Protein AF-A0A4Q9L548-F1 (afdb_monomer_lite)

Secondary structure (DSSP, 8-state):
---PPPPPP-TT----PPPTTSS-GGGS----------STHHHHHHHHHHHHHHTTSS-PPPPPP-PPP------------SSPP---PPPP-PPPPPHHHHHHHHHHT--GGGHHHHHHHT--HHHHHHHTTTSPP----SS--TT---------PPPS--TTHHHHHHHHHHHHHHHHHHHHHHHHHHHHHHHHHHHHHHHHHHHHHHHHHHH--SHHHHHHHHHHHTT---------HHHH-S-THHHHH-HHHHHHHHHHHHHHHHHHHHHHHHHHHHHHHHHHHHHHHHHHHHHH-

Foldseek 3Di:
DDDDDDDDDDPPDDDDDDDPVPDDPVPPPPDDDPDDDPDPVVVVVVVVVVVCVVVVPDDDDDDDDDDDDDPPDDPPDDDDDPDDDDDDDDDDPDDDQDPVNVVVCVVVVHPPVCLVVCVVVVPDVVSCVVCVVVDDDQDDDPDDDPPHPDDDPDDDDDDPDCPCVVVVVVVVVVVVVVVVVVVVVVVVVVVVVVVVVVVVVVVVVVVVLVVCLVPVPDPVSNVVSVCVVVVNDDPDPPDPLVNVDPDPVCCVPPPVSVVVVCCVVVVVVVCCVPVVVVVVVVVVVVVVVVVVVVVVVVVVD

Structure (mmCIF, N/CA/C/O backbone):
data_AF-A0A4Q9L548-F1
#
_entry.id   AF-A0A4Q9L548-F1
#
loop_
_atom_site.group_PDB
_atom_site.id
_atom_site.type_symbol
_atom_site.label_atom_id
_atom_site.label_alt_id
_atom_site.label_comp_id
_atom_site.label_asym_id
_atom_site.label_entity_id
_atom_site.label_seq_id
_atom_site.pdbx_PDB_ins_code
_atom_site.Cartn_x
_atom_site.Cartn_y
_atom_site.Cartn_z
_atom_site.occupancy
_atom_site.B_iso_or_equiv
_atom_site.auth_seq_id
_atom_site.auth_comp_id
_atom_site.auth_asym_id
_atom_site.auth_atom_id
_atom_site.pdbx_PDB_model_num
ATOM 1 N N . MET A 1 1 ? -3.250 -11.622 -80.307 1.00 45.41 1 MET A N 1
ATOM 2 C CA . MET A 1 1 ? -3.141 -12.127 -78.918 1.00 45.41 1 MET A CA 1
ATOM 3 C C . MET A 1 1 ? -4.066 -13.328 -78.745 1.00 45.41 1 MET A C 1
ATOM 5 O O . MET A 1 1 ? -5.261 -13.192 -78.972 1.00 45.41 1 MET A O 1
ATOM 9 N N . LYS A 1 2 ? -3.524 -14.519 -78.446 1.00 47.12 2 LYS A N 1
ATOM 10 C CA . LYS A 1 2 ? -4.311 -15.756 -78.269 1.00 47.12 2 LYS A CA 1
ATOM 11 C C . LYS A 1 2 ? -5.079 -15.706 -76.940 1.00 47.12 2 LYS A C 1
ATOM 13 O O . LYS A 1 2 ? -4.485 -15.459 -75.898 1.00 47.12 2 LYS A O 1
ATOM 18 N N . ARG A 1 3 ? -6.391 -15.955 -76.995 1.00 50.16 3 ARG A N 1
ATOM 19 C CA . ARG A 1 3 ? -7.301 -16.051 -75.840 1.00 50.16 3 ARG A CA 1
ATOM 20 C C . ARG A 1 3 ? -6.880 -17.233 -74.952 1.00 50.16 3 ARG A C 1
ATOM 22 O O . ARG A 1 3 ? -6.952 -18.379 -75.394 1.00 50.16 3 ARG A O 1
ATOM 29 N N . ILE A 1 4 ? -6.445 -16.962 -73.723 1.00 57.56 4 ILE A N 1
ATOM 30 C CA . ILE A 1 4 ? -6.173 -17.991 -72.710 1.00 57.56 4 ILE A CA 1
ATOM 31 C C . ILE A 1 4 ? -7.529 -18.539 -72.243 1.00 57.56 4 ILE A C 1
ATOM 33 O O . ILE A 1 4 ? -8.390 -17.777 -71.809 1.00 57.56 4 ILE A O 1
ATOM 37 N N . ARG A 1 5 ? -7.757 -19.849 -72.401 1.00 61.81 5 ARG A N 1
ATOM 38 C CA . ARG A 1 5 ? -8.951 -20.526 -71.868 1.00 61.81 5 ARG A CA 1
ATOM 39 C C . ARG A 1 5 ? -8.780 -20.735 -70.364 1.00 61.81 5 ARG A C 1
ATOM 41 O O . ARG A 1 5 ? -7.739 -21.223 -69.932 1.00 61.81 5 ARG A O 1
ATOM 48 N N . ASN A 1 6 ? -9.820 -20.432 -69.594 1.00 55.97 6 ASN A N 1
ATOM 49 C CA . ASN A 1 6 ? -9.873 -20.722 -68.163 1.00 55.97 6 ASN A CA 1
ATOM 50 C C . ASN A 1 6 ? -9.814 -22.243 -67.949 1.00 55.97 6 ASN A C 1
ATOM 52 O O . ASN A 1 6 ? -10.716 -22.961 -68.388 1.00 55.97 6 ASN A O 1
ATOM 56 N N . LYS A 1 7 ? -8.759 -22.736 -67.290 1.00 63.09 7 LYS A N 1
ATOM 57 C CA . LYS A 1 7 ? -8.726 -24.108 -66.770 1.00 63.09 7 LYS A CA 1
ATOM 58 C C . LYS A 1 7 ? -9.700 -24.182 -65.590 1.00 63.09 7 LYS A C 1
ATOM 60 O O . LYS A 1 7 ? -9.599 -23.381 -64.666 1.00 63.09 7 LYS A O 1
ATOM 65 N N . LYS A 1 8 ? -10.674 -25.093 -65.653 1.00 62.22 8 LYS A N 1
ATOM 66 C CA . LYS A 1 8 ? -11.573 -25.386 -64.528 1.00 62.22 8 LYS A CA 1
ATOM 67 C C . LYS A 1 8 ? -10.789 -26.177 -63.474 1.00 62.22 8 LYS A C 1
ATOM 69 O O . LYS A 1 8 ? -9.983 -27.021 -63.850 1.00 62.22 8 LYS A O 1
ATOM 74 N N . PHE A 1 9 ? -11.012 -25.884 -62.194 1.00 58.34 9 PHE A N 1
ATOM 75 C CA . PHE A 1 9 ? -10.439 -26.648 -61.082 1.00 58.34 9 PHE A CA 1
ATOM 76 C C . PHE A 1 9 ? -10.884 -28.116 -61.172 1.00 58.34 9 PHE A C 1
ATOM 78 O O . PHE A 1 9 ? -12.081 -28.389 -61.262 1.00 58.34 9 PHE A O 1
ATOM 85 N N . GLU A 1 10 ? -9.928 -29.043 -61.166 1.00 64.88 10 GLU A N 1
ATOM 86 C CA . GLU A 1 10 ? -10.190 -30.481 -61.068 1.00 64.88 10 GLU A CA 1
ATOM 87 C C . GLU A 1 10 ? -10.440 -30.834 -59.596 1.00 64.88 10 GLU A C 1
ATOM 89 O O . GLU A 1 10 ? -9.554 -30.709 -58.757 1.00 64.88 10 GLU A O 1
ATOM 94 N N . THR A 1 11 ? -11.662 -31.254 -59.267 1.00 61.06 11 THR A N 1
ATOM 95 C CA . THR A 1 11 ? -12.082 -31.640 -57.906 1.00 61.06 11 THR A CA 1
ATOM 96 C C . THR A 1 11 ? -11.732 -33.087 -57.542 1.00 61.06 11 THR A C 1
ATOM 98 O O . THR A 1 11 ? -12.141 -33.570 -56.491 1.00 61.06 11 THR A O 1
ATOM 101 N N . SER A 1 12 ? -10.997 -33.798 -58.401 1.00 62.78 12 SER A N 1
ATOM 102 C CA . SER A 1 12 ? -10.658 -35.218 -58.233 1.00 62.78 12 SER A CA 1
ATOM 103 C C . SER A 1 12 ? -9.260 -35.475 -57.669 1.00 62.78 12 SER A C 1
ATOM 105 O O . SER A 1 12 ? -8.900 -36.632 -57.471 1.00 62.78 12 SER A O 1
ATOM 107 N N . ALA A 1 13 ? -8.450 -34.439 -57.433 1.00 62.59 13 ALA A N 1
ATOM 108 C CA . ALA A 1 13 ? -7.142 -34.612 -56.812 1.00 62.59 13 ALA A CA 1
ATOM 109 C C . ALA A 1 13 ? -7.313 -34.794 -55.296 1.00 62.59 13 ALA A C 1
ATOM 111 O O . ALA A 1 13 ? -7.625 -33.844 -54.579 1.00 62.59 13 ALA A O 1
ATOM 112 N N . ALA A 1 14 ? -7.140 -36.025 -54.812 1.00 58.22 14 ALA A N 1
ATOM 113 C CA . ALA A 1 14 ? -7.076 -36.308 -53.385 1.00 58.22 14 ALA A CA 1
ATOM 114 C C . ALA A 1 14 ? -5.759 -35.752 -52.822 1.00 58.22 14 ALA A C 1
ATOM 116 O O . ALA A 1 14 ? -4.677 -36.132 -53.269 1.00 58.22 14 ALA A O 1
ATOM 117 N N . TYR A 1 15 ? -5.855 -34.838 -51.858 1.00 63.28 15 TYR A N 1
ATOM 118 C CA . TYR A 1 15 ? -4.707 -34.356 -51.098 1.00 63.28 15 TYR A CA 1
ATOM 119 C C . TYR A 1 15 ? -4.534 -35.244 -49.868 1.00 63.28 15 TYR A C 1
ATOM 121 O O . TYR A 1 15 ? -5.467 -35.388 -49.079 1.00 63.28 15 TYR A O 1
ATOM 129 N N . TYR A 1 16 ? -3.353 -35.835 -49.713 1.00 67.62 16 TYR A N 1
ATOM 130 C CA . TYR A 1 16 ? -3.010 -36.599 -48.518 1.00 67.62 16 TYR A CA 1
ATOM 131 C C . TYR A 1 16 ? -2.677 -35.620 -47.390 1.00 67.62 16 TYR A C 1
ATOM 133 O O . TYR A 1 16 ? -1.742 -34.828 -47.504 1.00 67.62 16 TYR A O 1
ATOM 141 N N . VAL A 1 17 ? -3.492 -35.637 -46.338 1.00 66.69 17 VAL A N 1
ATOM 142 C CA . VAL A 1 17 ? -3.216 -34.952 -45.074 1.00 66.69 17 VAL A CA 1
ATOM 143 C C . VAL A 1 17 ? -2.496 -35.969 -44.199 1.00 66.69 17 VAL A C 1
ATOM 145 O O . VAL A 1 17 ? -3.071 -37.013 -43.906 1.00 66.69 17 VAL A O 1
ATOM 148 N N . TYR A 1 18 ? -1.242 -35.691 -43.853 1.00 71.62 18 TYR A N 1
ATOM 149 C CA . TYR A 1 18 ? -0.449 -36.538 -42.962 1.00 71.62 18 TYR A CA 1
ATOM 150 C C . TYR A 1 18 ? -0.599 -36.052 -41.521 1.00 71.62 18 TYR A C 1
ATOM 152 O O . TYR A 1 18 ? -0.609 -34.842 -41.281 1.00 71.62 18 TYR A O 1
ATOM 160 N N . ASP A 1 19 ? -0.693 -36.990 -40.582 1.00 66.81 19 ASP A N 1
ATOM 161 C CA . ASP A 1 19 ? -0.624 -36.698 -39.149 1.00 66.81 19 ASP A CA 1
ATOM 162 C C . ASP A 1 19 ? 0.832 -36.445 -38.727 1.00 66.81 19 ASP A C 1
ATOM 164 O O . ASP A 1 19 ? 1.770 -37.012 -39.289 1.00 66.81 19 ASP A O 1
ATOM 168 N N . GLU A 1 20 ? 1.037 -35.633 -37.688 1.00 62.94 20 GLU A N 1
ATOM 169 C CA . GLU A 1 20 ? 2.367 -35.210 -37.202 1.00 62.94 20 GLU A CA 1
ATOM 170 C C . GLU A 1 20 ? 3.323 -36.375 -36.878 1.00 62.94 20 GLU A C 1
ATOM 172 O O . GLU A 1 20 ? 4.539 -36.206 -36.889 1.00 62.94 20 GLU A O 1
ATOM 177 N N . LYS A 1 21 ? 2.789 -37.576 -36.621 1.00 71.81 21 LYS A N 1
ATOM 178 C CA . LYS A 1 21 ? 3.564 -38.790 -36.311 1.00 71.81 21 LYS A CA 1
ATOM 179 C C . LYS A 1 21 ? 4.108 -39.513 -37.548 1.00 71.81 21 LYS A C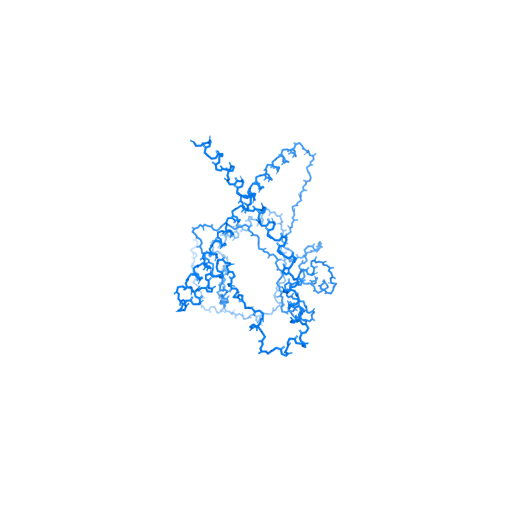 1
ATOM 181 O O . LYS A 1 21 ? 4.940 -40.402 -37.398 1.00 71.81 21 LYS A O 1
ATOM 186 N N . GLU A 1 22 ? 3.624 -39.170 -38.740 1.00 64.12 22 GLU A N 1
ATOM 187 C CA . GLU A 1 22 ? 3.994 -39.809 -40.012 1.00 64.12 22 GLU A CA 1
ATOM 188 C C . GLU A 1 22 ? 5.088 -39.039 -40.769 1.00 64.12 22 GLU A C 1
ATOM 190 O O . GLU A 1 22 ? 5.570 -39.492 -41.808 1.00 64.12 22 GLU A O 1
ATOM 195 N N . ILE A 1 23 ? 5.501 -37.878 -40.252 1.00 63.19 23 ILE A N 1
ATOM 196 C CA . ILE A 1 23 ? 6.532 -37.030 -40.852 1.00 63.19 23 ILE A CA 1
ATOM 197 C C . ILE A 1 23 ? 7.909 -37.518 -40.385 1.00 63.19 23 ILE A C 1
ATOM 199 O O . ILE A 1 23 ? 8.260 -37.406 -39.211 1.00 63.19 23 ILE A O 1
ATOM 203 N N . ASP A 1 24 ? 8.707 -38.053 -41.309 1.00 61.06 24 ASP A N 1
ATOM 204 C CA . ASP A 1 24 ? 10.089 -38.456 -41.036 1.00 61.06 24 ASP A CA 1
ATOM 205 C C . ASP A 1 24 ? 10.971 -37.211 -40.835 1.00 61.06 24 ASP A C 1
ATOM 207 O O . ASP A 1 24 ? 11.233 -36.441 -41.764 1.00 61.06 24 ASP A O 1
ATOM 211 N N . ILE A 1 25 ? 11.422 -37.016 -39.595 1.00 61.75 25 ILE A N 1
ATOM 212 C CA . ILE A 1 25 ? 12.197 -35.853 -39.131 1.00 61.75 25 ILE A CA 1
ATOM 213 C C . ILE A 1 25 ? 13.502 -35.698 -39.933 1.00 61.75 25 ILE A C 1
ATOM 215 O O . ILE A 1 25 ? 13.995 -34.586 -40.103 1.00 61.75 25 ILE A O 1
ATOM 219 N N . ASN A 1 26 ? 14.023 -36.786 -40.507 1.00 61.34 26 ASN A N 1
ATOM 220 C CA . ASN A 1 26 ? 15.260 -36.779 -41.290 1.00 61.34 26 ASN A CA 1
ATOM 221 C C . ASN A 1 26 ? 15.143 -36.064 -42.651 1.00 61.34 26 ASN A C 1
ATOM 223 O O . ASN A 1 26 ? 16.162 -35.797 -43.285 1.00 61.34 26 ASN A O 1
ATOM 227 N N . TYR A 1 27 ? 13.924 -35.755 -43.111 1.00 54.97 27 TYR A N 1
ATOM 228 C CA . TYR A 1 27 ? 13.673 -34.990 -44.341 1.00 54.97 27 TYR A CA 1
ATOM 229 C C . TYR A 1 27 ? 13.383 -33.504 -44.096 1.00 54.97 27 TYR A C 1
ATOM 231 O O . TYR A 1 27 ? 13.163 -32.753 -45.052 1.00 54.97 27 TYR A O 1
ATOM 239 N N . ILE A 1 28 ? 13.402 -33.056 -42.840 1.00 58.03 28 ILE A N 1
ATOM 240 C CA . ILE A 1 28 ? 13.293 -31.638 -42.505 1.00 58.03 28 ILE A CA 1
ATOM 241 C C . ILE A 1 28 ? 14.635 -30.997 -42.865 1.00 58.03 28 ILE A C 1
ATOM 243 O O . ILE A 1 28 ? 15.641 -31.228 -42.205 1.00 58.03 28 ILE A O 1
ATOM 247 N N . GLN A 1 29 ? 14.669 -30.238 -43.961 1.00 55.09 29 GLN A N 1
ATOM 248 C CA . GLN A 1 29 ? 15.855 -29.476 -44.348 1.00 55.09 29 GLN A CA 1
ATOM 249 C C . GLN A 1 29 ? 16.279 -28.555 -43.200 1.00 55.09 29 GLN A C 1
ATOM 251 O O . GLN A 1 29 ? 15.474 -27.750 -42.727 1.00 55.09 29 GLN A O 1
ATOM 256 N N . ASP A 1 30 ? 17.545 -28.658 -42.791 1.00 49.16 30 ASP A N 1
ATOM 257 C CA . ASP A 1 30 ? 18.153 -27.761 -41.814 1.00 49.16 30 ASP A CA 1
ATOM 258 C C . ASP A 1 30 ? 17.970 -26.307 -42.264 1.00 49.16 30 ASP A C 1
ATOM 260 O O . ASP A 1 30 ? 18.426 -25.884 -43.331 1.00 49.16 30 ASP A O 1
ATOM 264 N N . TYR A 1 31 ? 17.270 -25.536 -41.438 1.00 51.09 31 TYR A N 1
ATOM 265 C CA . TYR A 1 31 ? 17.058 -24.115 -41.650 1.00 51.09 31 TYR A CA 1
ATOM 266 C C . TYR A 1 31 ? 18.398 -23.375 -41.556 1.00 51.09 31 TYR A C 1
ATOM 268 O O . TYR A 1 31 ? 18.991 -23.263 -40.483 1.00 51.09 31 TYR A O 1
ATOM 276 N N . ILE A 1 32 ? 18.869 -22.842 -42.685 1.00 49.72 32 ILE A N 1
ATOM 277 C CA . ILE A 1 32 ? 19.997 -21.909 -42.726 1.00 49.72 32 ILE A CA 1
ATOM 278 C C . ILE A 1 32 ? 19.416 -20.500 -42.545 1.00 49.72 32 ILE A C 1
ATOM 280 O O . ILE A 1 32 ? 18.719 -20.023 -43.445 1.00 49.72 32 ILE A O 1
ATOM 284 N N . PRO A 1 33 ? 19.665 -19.809 -41.417 1.00 43.50 33 PRO A N 1
ATOM 285 C CA . PRO A 1 33 ? 19.166 -18.454 -41.236 1.00 43.50 33 PRO A CA 1
ATOM 286 C C . PRO A 1 33 ? 19.839 -17.510 -42.247 1.00 43.50 33 PRO A C 1
ATOM 288 O O . PRO A 1 33 ? 21.070 -17.522 -42.360 1.00 43.50 33 PRO A O 1
ATOM 291 N N . PRO A 1 34 ? 19.081 -16.667 -42.973 1.00 47.62 34 PRO A N 1
ATOM 292 C CA . PRO A 1 34 ? 19.680 -15.638 -43.810 1.00 47.62 34 PRO A CA 1
ATOM 293 C C . PRO A 1 34 ? 20.421 -14.614 -42.939 1.00 47.62 34 PRO A C 1
ATOM 295 O O . PRO A 1 34 ? 20.006 -14.294 -41.823 1.00 47.62 34 PRO A O 1
ATOM 298 N N . SER A 1 35 ? 21.535 -14.096 -43.458 1.00 51.53 35 SER A N 1
ATOM 299 C CA . SER A 1 35 ? 22.324 -13.043 -42.820 1.00 51.53 35 SER A CA 1
ATOM 300 C C . SER A 1 35 ? 21.461 -11.799 -42.604 1.00 51.53 35 SER A C 1
ATOM 302 O O . SER A 1 35 ? 21.058 -11.149 -43.566 1.00 51.53 35 SER A O 1
ATOM 304 N N . ILE A 1 36 ? 21.182 -11.474 -41.344 1.00 49.75 36 ILE A N 1
ATOM 305 C CA . ILE A 1 36 ? 20.368 -10.322 -40.953 1.00 49.75 36 ILE A CA 1
ATOM 306 C C . ILE A 1 36 ? 21.168 -9.044 -41.246 1.00 49.75 36 ILE A C 1
ATOM 308 O O . ILE A 1 36 ? 22.108 -8.715 -40.521 1.00 49.75 36 ILE A O 1
ATOM 312 N N . SER A 1 37 ? 20.808 -8.324 -42.310 1.00 44.91 37 SER A N 1
ATOM 313 C CA . SER A 1 37 ? 21.284 -6.966 -42.568 1.00 44.91 37 SER A CA 1
ATOM 314 C C . SER A 1 37 ? 20.576 -5.999 -41.614 1.00 44.91 37 SER A C 1
ATOM 316 O O . SER A 1 37 ? 19.373 -5.763 -41.678 1.00 44.91 37 SER A O 1
ATOM 318 N N . THR A 1 38 ? 21.320 -5.440 -40.663 1.00 49.75 38 THR A N 1
ATOM 319 C CA . THR A 1 38 ? 20.820 -4.382 -39.778 1.00 49.75 38 THR A CA 1
ATOM 320 C C . THR A 1 38 ? 20.832 -3.047 -40.525 1.00 49.75 38 THR A C 1
ATOM 322 O O . THR A 1 38 ? 21.854 -2.362 -40.550 1.00 49.75 38 THR A O 1
ATOM 325 N N . GLY A 1 39 ? 19.711 -2.684 -41.148 1.00 51.28 39 GLY A N 1
ATOM 326 C CA . GLY A 1 39 ? 19.514 -1.406 -41.840 1.00 51.28 39 GLY A CA 1
ATOM 327 C C . GLY A 1 39 ? 18.051 -1.187 -42.237 1.00 51.28 39 GLY A C 1
ATOM 328 O O . GLY A 1 39 ? 17.277 -2.140 -42.263 1.00 51.28 39 GLY A O 1
ATOM 329 N N . MET A 1 40 ? 17.681 0.067 -42.533 1.00 51.38 40 MET A N 1
ATOM 330 C CA . MET A 1 40 ? 16.320 0.514 -42.907 1.00 51.38 40 MET A CA 1
ATOM 331 C C . MET A 1 40 ? 15.643 -0.326 -44.009 1.00 51.38 40 MET A C 1
ATOM 333 O O . MET A 1 40 ? 14.420 -0.374 -44.075 1.00 51.38 40 MET A O 1
ATOM 337 N N . GLU A 1 41 ? 16.419 -1.039 -44.824 1.00 56.84 41 GLU A N 1
ATOM 338 C CA . GLU A 1 41 ? 15.930 -1.957 -45.861 1.00 56.84 41 GLU A CA 1
ATOM 339 C C . GLU A 1 41 ? 15.031 -3.076 -45.288 1.00 56.84 41 GLU A C 1
ATOM 341 O O . GLU A 1 41 ? 14.048 -3.461 -45.916 1.00 56.84 41 GLU A O 1
ATOM 346 N N . ALA A 1 42 ? 15.272 -3.530 -44.049 1.00 58.00 42 ALA A N 1
ATOM 347 C CA . ALA A 1 42 ? 14.452 -4.558 -43.396 1.00 58.00 42 ALA A CA 1
ATOM 348 C C . ALA A 1 42 ? 13.056 -4.060 -42.966 1.00 58.00 42 ALA A C 1
ATOM 350 O O . ALA A 1 42 ? 12.147 -4.865 -42.751 1.00 58.00 42 ALA A O 1
ATOM 351 N N . GLU A 1 43 ? 12.868 -2.747 -42.800 1.00 56.69 43 GLU A N 1
ATOM 352 C CA . GLU A 1 43 ? 11.543 -2.157 -42.563 1.00 56.69 43 GLU A CA 1
ATOM 353 C C . GLU A 1 43 ? 10.777 -1.997 -43.882 1.00 56.69 43 GLU A C 1
ATOM 355 O O . GLU A 1 43 ? 9.582 -2.296 -43.931 1.00 56.69 43 GLU A O 1
ATOM 360 N N . GLU A 1 44 ? 11.473 -1.650 -44.969 1.00 58.97 44 GLU A N 1
ATOM 361 C CA . GLU A 1 44 ? 10.889 -1.566 -46.314 1.00 58.97 44 GLU A CA 1
ATOM 362 C C . GLU A 1 44 ? 10.436 -2.943 -46.839 1.00 58.97 44 GLU A C 1
ATOM 364 O O . GLU A 1 44 ? 9.340 -3.064 -47.392 1.00 58.97 44 GLU A O 1
ATOM 369 N N . GLU A 1 45 ? 11.199 -4.013 -46.589 1.00 61.53 45 GLU A N 1
ATOM 370 C CA . GLU A 1 45 ? 10.799 -5.387 -46.939 1.00 61.53 45 GLU A CA 1
ATOM 371 C C . GLU A 1 45 ? 9.577 -5.873 -46.140 1.00 61.53 45 GLU A C 1
ATOM 373 O O . GLU A 1 45 ? 8.682 -6.520 -46.695 1.00 61.53 45 GLU A O 1
ATOM 378 N N . LYS A 1 46 ? 9.472 -5.511 -44.852 1.00 60.56 46 LYS A N 1
ATOM 379 C CA . LYS A 1 46 ? 8.294 -5.830 -44.024 1.00 60.56 46 LYS A CA 1
ATOM 380 C C . LYS A 1 46 ? 7.038 -5.116 -44.514 1.00 60.56 46 LYS A C 1
ATOM 382 O O . LYS A 1 46 ? 5.957 -5.708 -44.488 1.00 60.56 46 LYS A O 1
ATOM 387 N N . GLU A 1 47 ? 7.156 -3.875 -44.987 1.00 61.72 47 GLU A N 1
ATOM 388 C CA . GLU A 1 47 ? 6.028 -3.154 -45.583 1.00 61.72 47 GLU A CA 1
ATOM 389 C C . GLU A 1 47 ? 5.566 -3.773 -46.909 1.00 61.72 47 GLU A C 1
ATOM 391 O O . GLU A 1 47 ? 4.363 -3.809 -47.183 1.00 61.72 47 GLU A O 1
ATOM 396 N N . ILE A 1 48 ? 6.493 -4.283 -47.725 1.00 61.88 48 ILE A N 1
ATOM 397 C CA . ILE A 1 48 ? 6.170 -5.006 -48.964 1.00 61.88 48 ILE A CA 1
ATOM 398 C C . ILE A 1 48 ? 5.447 -6.315 -48.631 1.00 61.88 48 ILE A C 1
ATOM 400 O O . ILE A 1 48 ? 4.387 -6.586 -49.194 1.00 61.88 48 ILE A O 1
ATOM 404 N N . HIS A 1 49 ? 5.943 -7.066 -47.648 1.00 58.91 49 HIS A N 1
ATOM 405 C CA . HIS A 1 49 ? 5.320 -8.305 -47.187 1.00 58.91 49 HIS A CA 1
ATOM 406 C C . HIS A 1 49 ? 3.907 -8.075 -46.621 1.00 58.91 49 HIS A C 1
ATOM 408 O O . HIS A 1 49 ? 2.963 -8.784 -46.968 1.00 58.91 49 HIS A O 1
ATOM 414 N N . LEU A 1 50 ? 3.712 -7.023 -45.815 1.00 59.69 50 LEU A N 1
ATOM 415 C CA . LEU A 1 50 ? 2.388 -6.629 -45.313 1.00 59.69 50 LEU A CA 1
ATOM 416 C C . LEU A 1 50 ? 1.434 -6.232 -46.448 1.00 59.69 50 LEU A C 1
ATOM 418 O O . LEU A 1 50 ? 0.265 -6.621 -46.429 1.00 59.69 50 LEU A O 1
ATOM 422 N N . LYS A 1 51 ? 1.916 -5.502 -47.462 1.00 64.38 51 LYS A N 1
ATOM 423 C CA . LYS A 1 51 ? 1.122 -5.169 -48.657 1.00 64.38 51 LYS A CA 1
ATOM 424 C C . LYS A 1 51 ? 0.744 -6.417 -49.455 1.00 64.38 51 LYS A C 1
ATOM 426 O O . LYS A 1 51 ? -0.381 -6.494 -49.946 1.00 64.38 51 LYS A O 1
ATOM 431 N N . GLU A 1 52 ? 1.629 -7.405 -49.559 1.00 64.94 52 GLU A N 1
ATOM 432 C CA . GLU A 1 52 ? 1.352 -8.669 -50.246 1.00 64.94 52 GLU A CA 1
ATOM 433 C C . GLU A 1 52 ? 0.323 -9.536 -49.501 1.00 64.94 52 GLU A C 1
ATOM 435 O O . GLU A 1 52 ? -0.593 -10.063 -50.147 1.00 64.94 52 GLU A O 1
ATOM 440 N N . ILE A 1 53 ? 0.391 -9.586 -48.165 1.00 63.47 53 ILE A N 1
ATOM 441 C CA . ILE A 1 53 ? -0.603 -10.243 -47.298 1.00 63.47 53 ILE A CA 1
ATOM 442 C C . ILE A 1 53 ? -1.973 -9.561 -47.426 1.00 63.47 53 ILE A C 1
ATOM 444 O O . ILE A 1 53 ? -2.979 -10.233 -47.654 1.00 63.47 53 ILE A O 1
ATOM 448 N N . ILE A 1 54 ? -2.028 -8.222 -47.360 1.00 63.91 54 ILE A N 1
ATOM 449 C CA . ILE A 1 54 ? -3.275 -7.450 -47.536 1.00 63.91 54 ILE A CA 1
ATOM 450 C C . ILE A 1 54 ? -3.846 -7.641 -48.950 1.00 63.91 54 ILE A C 1
ATOM 452 O O . ILE A 1 54 ? -5.062 -7.708 -49.128 1.00 63.91 54 ILE A O 1
ATOM 456 N N . SER A 1 55 ? -2.983 -7.776 -49.964 1.00 66.12 55 SER A N 1
ATOM 457 C CA . SER A 1 55 ? -3.390 -8.045 -51.350 1.00 66.12 55 SER A CA 1
ATOM 458 C C . SER A 1 55 ? -3.883 -9.483 -51.595 1.00 66.12 55 SER A C 1
ATOM 460 O O . SER A 1 55 ? -4.282 -9.809 -52.716 1.00 66.12 55 SER A O 1
ATOM 462 N N . GLY A 1 56 ? -3.872 -10.337 -50.561 1.00 60.16 56 GLY A N 1
ATOM 463 C CA . GLY A 1 56 ? -4.454 -11.680 -50.563 1.00 60.16 56 GLY A CA 1
ATOM 464 C C . GLY A 1 56 ? -3.691 -12.706 -51.397 1.00 60.16 56 GLY A C 1
ATOM 465 O O . GLY A 1 56 ? -4.265 -13.731 -51.767 1.00 60.16 56 GLY A O 1
ATOM 466 N N . LYS A 1 57 ? -2.428 -12.434 -51.753 1.00 60.81 57 LYS A N 1
ATOM 467 C CA . LYS A 1 57 ? -1.707 -13.259 -52.730 1.00 60.81 57 LYS A CA 1
ATOM 468 C C . LYS A 1 57 ? -0.938 -14.431 -52.146 1.00 60.81 57 LYS A C 1
ATOM 470 O O . LYS A 1 57 ? -0.787 -15.391 -52.892 1.00 60.81 57 LYS A O 1
ATOM 475 N N . LYS A 1 58 ? -0.524 -14.430 -50.877 1.00 59.62 58 LYS A N 1
ATOM 476 C CA . LYS A 1 58 ? 0.094 -15.597 -50.225 1.00 59.62 58 LYS A CA 1
ATOM 477 C C . LYS A 1 58 ? -0.074 -15.531 -48.704 1.00 59.62 58 LYS A C 1
ATOM 479 O O . LYS A 1 58 ? 0.024 -14.463 -48.120 1.00 59.62 58 LYS A O 1
ATOM 484 N N . GLU A 1 59 ? -0.313 -16.717 -48.146 1.00 64.56 59 GLU A N 1
ATOM 485 C CA . GLU A 1 59 ? -0.360 -17.090 -46.723 1.00 64.56 59 GLU A CA 1
ATOM 486 C C . GLU A 1 59 ? -1.619 -16.684 -45.932 1.00 64.56 59 GLU A C 1
ATOM 488 O O . GLU A 1 59 ? -2.040 -15.532 -45.872 1.00 64.56 59 GLU A O 1
ATOM 493 N N . LYS A 1 60 ? -2.276 -17.701 -45.350 1.00 75.38 60 LYS A N 1
ATOM 494 C CA . LYS A 1 60 ? -3.443 -17.545 -44.474 1.00 75.38 60 LYS A CA 1
ATOM 495 C C . LYS A 1 60 ? -2.946 -17.059 -43.116 1.00 75.38 60 LYS A C 1
ATOM 497 O O . LYS A 1 60 ? -2.105 -17.720 -42.516 1.00 75.38 60 LYS A O 1
ATOM 502 N N . ILE A 1 61 ? -3.494 -15.955 -42.619 1.00 76.75 61 ILE A N 1
ATOM 503 C CA . ILE A 1 61 ? -3.227 -15.490 -41.254 1.00 76.75 61 ILE A CA 1
ATOM 504 C C . ILE A 1 61 ? -3.786 -16.548 -40.285 1.00 76.75 61 ILE A C 1
ATOM 506 O O . ILE A 1 61 ? -4.986 -16.838 -40.364 1.00 76.75 61 ILE A O 1
ATOM 510 N N . PRO A 1 62 ? -2.965 -17.155 -39.408 1.00 82.00 62 PRO A N 1
ATOM 511 C CA . PRO A 1 62 ? -3.466 -18.103 -38.425 1.00 82.00 62 PRO A CA 1
ATOM 512 C C . PRO A 1 62 ? -4.406 -17.375 -37.459 1.00 82.00 62 PRO A C 1
ATOM 514 O O . PRO A 1 62 ? -4.066 -16.334 -36.898 1.00 82.00 62 PRO A O 1
ATOM 517 N N . ILE A 1 63 ? -5.613 -17.915 -37.297 1.00 83.38 63 ILE A N 1
ATOM 518 C CA . ILE A 1 63 ? -6.599 -17.417 -36.336 1.00 83.38 63 ILE A CA 1
ATOM 519 C C . ILE A 1 63 ? -6.323 -18.135 -35.009 1.00 83.38 63 ILE A C 1
ATOM 521 O O . ILE A 1 63 ? -6.224 -19.365 -35.029 1.00 83.38 63 ILE A O 1
ATOM 525 N N . PRO A 1 64 ? -6.183 -17.419 -33.877 1.00 86.50 64 PRO A N 1
ATOM 526 C CA . PRO A 1 64 ? -5.995 -18.065 -32.583 1.00 86.50 64 PRO A CA 1
ATOM 527 C C . PRO A 1 64 ? -7.178 -18.988 -32.270 1.00 86.50 64 PRO A C 1
ATOM 529 O O . PRO A 1 64 ? -8.333 -18.650 -32.542 1.00 86.50 64 PRO A O 1
ATOM 532 N N . LEU A 1 65 ? -6.885 -20.165 -31.717 1.00 89.31 65 LEU A N 1
ATOM 533 C CA . LEU A 1 65 ? -7.906 -21.113 -31.279 1.00 89.31 65 LEU A CA 1
ATOM 534 C C . LEU A 1 65 ? -8.636 -20.562 -30.047 1.00 89.31 65 LEU A C 1
ATOM 536 O O . LEU A 1 65 ? -8.048 -19.874 -29.215 1.00 89.31 65 LEU A O 1
ATOM 540 N N . ILE A 1 66 ? -9.931 -20.857 -29.943 1.00 88.12 66 ILE A N 1
ATOM 541 C CA . ILE A 1 66 ? -10.738 -20.493 -28.776 1.00 88.12 66 ILE A CA 1
ATOM 542 C C . ILE A 1 66 ? -10.416 -21.495 -27.664 1.00 88.12 66 ILE A C 1
ATOM 544 O O . ILE A 1 66 ? -10.788 -22.664 -27.768 1.00 88.12 66 ILE A O 1
ATOM 548 N N . GLU A 1 67 ? -9.733 -21.039 -26.616 1.00 85.25 67 GLU A N 1
ATOM 549 C CA . GLU A 1 67 ? -9.489 -21.825 -25.405 1.00 85.25 67 GLU A CA 1
ATOM 550 C C . GLU A 1 67 ? -10.592 -21.585 -24.371 1.00 85.25 67 GLU A C 1
ATOM 552 O O . GLU A 1 67 ? -11.009 -20.451 -24.120 1.00 85.25 67 GLU A O 1
ATOM 557 N N . TYR A 1 68 ? -11.073 -22.670 -23.766 1.00 84.00 68 TYR A N 1
ATOM 558 C CA . TYR A 1 68 ? -12.000 -22.614 -22.643 1.00 84.00 68 TYR A CA 1
ATOM 559 C C . TYR A 1 68 ? -11.194 -22.586 -21.346 1.00 84.00 68 TYR A C 1
ATOM 561 O O . TYR A 1 68 ? -10.505 -23.551 -21.027 1.00 84.00 68 TYR A O 1
ATOM 569 N N . THR A 1 69 ? -11.294 -21.498 -20.587 1.00 81.62 69 THR A N 1
ATOM 570 C CA . THR A 1 69 ? -10.688 -21.385 -19.256 1.00 81.62 69 THR A CA 1
ATOM 571 C C . THR A 1 69 ? -11.739 -21.581 -18.172 1.00 81.62 69 THR A C 1
ATOM 573 O O . THR A 1 69 ? -12.833 -21.021 -18.247 1.00 81.62 69 THR A O 1
ATOM 576 N N . GLU A 1 70 ? -11.403 -22.347 -17.135 1.00 81.62 70 GLU A N 1
ATOM 577 C CA . GLU A 1 70 ? -12.200 -22.403 -15.911 1.00 81.62 70 GLU A CA 1
ATOM 578 C C . GLU A 1 70 ? -12.048 -21.074 -15.162 1.00 81.62 70 GLU A C 1
ATOM 580 O O . GLU A 1 70 ? -10.954 -20.720 -14.717 1.00 81.62 70 GLU A O 1
ATOM 585 N N . ASN A 1 71 ? -13.141 -20.321 -15.028 1.00 66.44 71 ASN A N 1
ATOM 586 C CA . ASN A 1 71 ? -13.153 -19.109 -14.218 1.00 66.44 71 ASN A CA 1
ATOM 587 C C . ASN A 1 71 ? -12.997 -19.491 -12.739 1.00 66.44 71 ASN A C 1
ATOM 589 O O . ASN A 1 71 ? -13.976 -19.770 -12.047 1.00 66.44 71 ASN A O 1
ATOM 593 N N . LYS A 1 72 ? -11.764 -19.475 -12.232 1.00 67.31 72 LYS A N 1
ATOM 594 C CA . LYS A 1 72 ? -11.505 -19.343 -10.795 1.00 67.31 72 LYS A CA 1
ATOM 595 C C . LYS A 1 72 ? -11.764 -17.881 -10.430 1.00 67.31 72 LYS A C 1
ATOM 597 O O . LYS A 1 72 ? -10.843 -17.074 -10.398 1.00 67.31 72 LYS A O 1
ATOM 602 N N . GLU A 1 73 ? -13.035 -17.510 -10.289 1.00 63.81 73 GLU A N 1
ATOM 603 C CA . GLU A 1 73 ? -13.412 -16.145 -9.914 1.00 63.81 73 GLU A CA 1
ATOM 604 C C . GLU A 1 73 ? -12.936 -15.870 -8.483 1.00 63.81 73 GLU A C 1
ATOM 606 O O . GLU A 1 73 ? -13.511 -16.363 -7.516 1.00 63.81 73 GLU A O 1
ATOM 611 N N . GLU A 1 74 ? -11.872 -15.083 -8.333 1.00 64.50 74 GLU A N 1
ATOM 612 C CA . GLU A 1 74 ? -11.589 -14.421 -7.064 1.00 64.50 74 GLU A CA 1
ATOM 613 C C . GLU A 1 74 ? -12.629 -13.308 -6.864 1.00 64.50 74 GLU A C 1
ATOM 615 O O . GLU A 1 74 ? -12.787 -12.427 -7.710 1.00 64.50 74 GLU A O 1
ATOM 620 N N . GLU A 1 75 ? -13.352 -13.344 -5.740 1.00 64.12 75 GLU A N 1
ATOM 621 C CA . GLU A 1 75 ? -14.493 -12.473 -5.400 1.00 64.12 75 GLU A CA 1
ATOM 622 C C . GLU A 1 75 ? -14.120 -10.996 -5.127 1.00 64.12 75 GLU A C 1
ATOM 624 O O . GLU A 1 75 ? -14.761 -10.296 -4.337 1.00 64.12 75 GLU A O 1
ATOM 629 N N . ASN A 1 76 ? -13.087 -10.467 -5.777 1.00 66.81 76 ASN A N 1
ATOM 630 C CA . ASN A 1 76 ? -12.718 -9.065 -5.657 1.00 66.81 76 ASN A CA 1
ATOM 631 C C . ASN A 1 76 ? -13.605 -8.215 -6.576 1.00 66.81 76 ASN A C 1
ATOM 633 O O . ASN A 1 76 ? -13.283 -7.912 -7.724 1.00 66.81 76 ASN A O 1
ATOM 637 N N . LEU A 1 77 ? -14.761 -7.812 -6.042 1.00 81.31 77 LEU A N 1
ATOM 638 C CA . LEU A 1 77 ? -15.732 -6.935 -6.701 1.00 81.31 77 LEU A CA 1
ATOM 639 C C . LEU A 1 77 ? -15.138 -5.540 -6.960 1.00 81.31 77 LEU A C 1
ATOM 641 O O . LEU A 1 77 ? -15.250 -4.630 -6.133 1.00 81.31 77 LEU A O 1
ATOM 645 N N . PHE A 1 78 ? -14.551 -5.343 -8.142 1.00 85.75 78 PHE A N 1
ATOM 646 C CA . PHE A 1 78 ? -14.156 -4.019 -8.614 1.00 85.75 78 PHE A CA 1
ATOM 647 C C . PHE A 1 78 ? -15.390 -3.116 -8.775 1.00 85.75 78 PHE A C 1
ATOM 649 O O . PHE A 1 78 ? -16.286 -3.374 -9.583 1.00 85.75 78 PHE A O 1
AT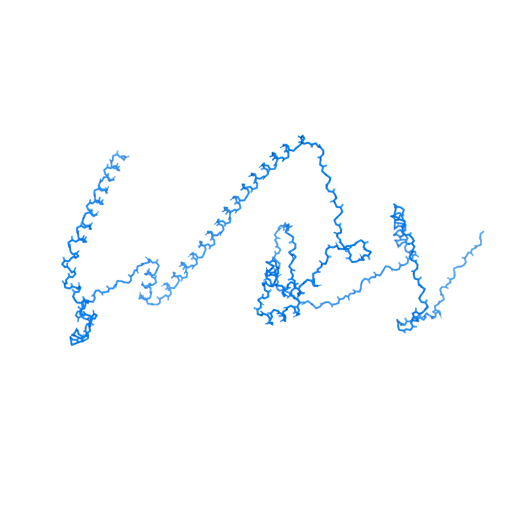OM 656 N N . LYS A 1 79 ? -15.435 -2.014 -8.020 1.00 88.56 79 LYS A N 1
ATOM 657 C CA . LYS A 1 79 ? -16.510 -1.017 -8.113 1.00 88.56 79 LYS A CA 1
ATOM 658 C C . LYS A 1 79 ? -16.071 0.140 -8.996 1.00 88.56 79 LYS A C 1
ATOM 660 O O . LYS A 1 79 ? -15.232 0.950 -8.609 1.00 88.56 79 LYS A O 1
ATOM 665 N N . ARG A 1 80 ? -16.685 0.250 -10.174 1.00 88.50 80 ARG A N 1
ATOM 666 C CA . ARG A 1 80 ? -16.405 1.338 -11.114 1.00 88.50 80 ARG A CA 1
ATOM 667 C C . ARG A 1 80 ? -16.850 2.690 -10.541 1.00 88.50 80 ARG A C 1
ATOM 669 O O . ARG A 1 80 ? -18.016 2.875 -10.195 1.00 88.50 80 ARG A O 1
ATOM 676 N N . GLY A 1 81 ? -15.919 3.639 -10.482 1.00 90.12 81 GLY A N 1
ATOM 677 C CA . GLY A 1 81 ? -16.199 5.034 -10.142 1.00 90.12 81 GLY A CA 1
ATOM 678 C C . GLY A 1 81 ? -16.905 5.803 -11.268 1.00 90.12 81 GLY A C 1
ATOM 679 O O . GLY A 1 81 ? -17.034 5.321 -12.392 1.00 90.12 81 GLY A O 1
ATOM 680 N N . LYS A 1 82 ? -17.357 7.028 -10.967 1.00 94.44 82 LYS A N 1
ATOM 681 C CA . LYS A 1 82 ? -17.956 7.938 -11.966 1.00 94.44 82 LYS A CA 1
ATOM 682 C C . LYS A 1 82 ? -16.920 8.536 -12.924 1.00 94.44 82 LYS A C 1
ATOM 684 O O . LYS A 1 82 ? -17.260 8.874 -14.052 1.00 94.44 82 LYS A O 1
ATOM 689 N N . GLU A 1 83 ? -15.681 8.677 -12.466 1.00 95.25 83 GLU A N 1
ATOM 690 C CA . GLU A 1 83 ? -14.567 9.233 -13.233 1.00 95.25 83 GLU A CA 1
ATOM 691 C C . GLU A 1 83 ? -13.651 8.127 -13.773 1.00 95.25 83 GLU A C 1
ATOM 693 O O . GLU A 1 83 ? -13.731 6.967 -13.362 1.00 95.25 83 GLU A O 1
ATOM 698 N N . TYR A 1 84 ? -12.763 8.499 -14.695 1.00 94.62 84 TYR A N 1
ATOM 699 C CA . TYR A 1 84 ? -11.687 7.622 -15.146 1.00 94.62 84 TYR A CA 1
ATOM 700 C C . TYR A 1 84 ? -10.706 7.322 -14.008 1.00 94.62 84 TYR A C 1
ATOM 702 O O . TYR A 1 84 ? -10.407 8.185 -13.181 1.00 94.62 84 TYR A O 1
ATOM 710 N N . ILE A 1 85 ? -10.183 6.096 -13.995 1.00 92.94 85 ILE A N 1
ATOM 711 C CA . ILE A 1 85 ? -9.204 5.644 -13.005 1.00 92.94 85 ILE A CA 1
ATOM 712 C C . ILE A 1 85 ? -7.888 6.392 -13.243 1.00 92.94 85 ILE A C 1
ATOM 714 O O . ILE A 1 85 ? -7.325 6.334 -14.335 1.00 92.94 85 ILE A O 1
ATOM 718 N N . LYS A 1 86 ? -7.396 7.083 -12.213 1.00 92.88 86 LYS A N 1
ATOM 719 C CA . LYS A 1 86 ? -6.051 7.666 -12.178 1.00 92.88 86 LYS A CA 1
ATOM 720 C C . LYS A 1 86 ? -5.192 6.784 -11.279 1.00 92.88 86 LYS A C 1
ATOM 722 O O . LYS A 1 86 ? -5.303 6.876 -10.063 1.00 92.88 86 LYS A O 1
ATOM 727 N N . TYR A 1 87 ? -4.392 5.914 -11.883 1.00 92.88 87 TYR A N 1
ATOM 728 C CA . TYR A 1 87 ? -3.517 4.978 -11.181 1.00 92.88 87 TYR A CA 1
ATOM 729 C C . TYR A 1 87 ? -2.087 5.161 -11.683 1.00 92.88 87 TYR A C 1
ATOM 731 O O . TYR A 1 87 ? -1.865 5.246 -12.891 1.00 92.88 87 TYR A O 1
ATOM 739 N N . THR A 1 88 ? -1.142 5.293 -10.757 1.00 94.44 88 THR A N 1
ATOM 740 C CA . THR A 1 88 ? 0.276 5.569 -11.050 1.00 94.44 88 THR A CA 1
ATOM 741 C C . THR A 1 88 ? 1.222 4.673 -10.260 1.00 94.44 88 THR A C 1
ATOM 743 O O . THR A 1 88 ? 2.424 4.909 -10.281 1.00 94.44 88 THR A O 1
ATOM 746 N N . GLU A 1 89 ? 0.690 3.720 -9.498 1.00 93.00 89 GLU A N 1
ATOM 747 C CA . GLU A 1 89 ? 1.514 2.781 -8.746 1.00 93.00 89 GLU A CA 1
ATOM 748 C C . GLU A 1 89 ? 1.991 1.662 -9.676 1.00 93.00 89 GLU A C 1
ATOM 750 O O . GLU A 1 89 ? 1.301 1.280 -10.625 1.00 93.00 89 GLU A O 1
ATOM 755 N N . ASP A 1 90 ? 3.192 1.164 -9.404 1.00 90.56 90 ASP A N 1
ATOM 756 C CA . ASP A 1 90 ? 3.763 0.033 -10.122 1.00 90.56 90 ASP A CA 1
ATOM 757 C C . ASP A 1 90 ? 3.280 -1.281 -9.496 1.00 90.56 90 ASP A C 1
ATOM 759 O O . ASP A 1 90 ? 2.996 -1.350 -8.298 1.00 90.56 90 ASP A O 1
ATOM 763 N N . VAL A 1 91 ? 3.224 -2.345 -10.299 1.00 88.31 91 VAL A N 1
ATOM 764 C CA . VAL A 1 91 ? 2.945 -3.692 -9.786 1.00 88.31 91 VAL A CA 1
ATOM 765 C C . VAL A 1 91 ? 4.109 -4.113 -8.882 1.00 88.31 91 VAL A C 1
ATOM 767 O O . VAL A 1 91 ? 5.259 -4.087 -9.337 1.00 88.31 91 VAL A O 1
ATOM 770 N N . PRO A 1 92 ? 3.853 -4.484 -7.614 1.00 85.25 92 PRO A N 1
ATOM 771 C CA . PRO A 1 92 ? 4.918 -4.887 -6.714 1.00 85.25 92 PRO A CA 1
ATOM 772 C C . PRO A 1 92 ? 5.526 -6.204 -7.207 1.00 85.25 92 PRO A C 1
ATOM 774 O O . PRO A 1 92 ? 4.820 -7.141 -7.571 1.00 85.25 92 PRO A O 1
ATOM 777 N N . ASN A 1 93 ? 6.856 -6.266 -7.239 1.00 81.75 93 ASN A N 1
ATOM 778 C CA . ASN A 1 93 ? 7.583 -7.479 -7.604 1.00 81.75 93 ASN A CA 1
ATOM 779 C C . ASN A 1 93 ? 7.773 -8.354 -6.357 1.00 81.75 93 ASN A C 1
ATOM 781 O O . ASN A 1 93 ? 8.861 -8.399 -5.780 1.00 81.75 93 ASN A O 1
ATOM 785 N N . GLU A 1 94 ? 6.681 -8.956 -5.894 1.00 83.19 94 GLU A N 1
ATOM 786 C CA . GLU A 1 94 ? 6.683 -9.873 -4.755 1.00 83.19 94 GLU A CA 1
ATOM 787 C C . GLU A 1 94 ? 7.050 -11.284 -5.217 1.00 83.19 94 GLU A C 1
ATOM 789 O O . GLU A 1 94 ? 6.640 -11.730 -6.287 1.00 83.19 94 GLU A O 1
ATOM 794 N N . TYR A 1 95 ? 7.850 -11.983 -4.412 1.00 82.75 95 TYR A N 1
ATOM 795 C CA . TYR A 1 95 ? 8.160 -13.385 -4.668 1.00 82.75 95 TYR A CA 1
ATOM 796 C C . TYR A 1 95 ? 6.936 -14.227 -4.304 1.00 82.75 95 TYR A C 1
ATOM 798 O O . TYR A 1 95 ? 6.417 -14.132 -3.189 1.00 82.75 95 TYR A O 1
ATOM 806 N N . ILE A 1 96 ? 6.471 -15.015 -5.267 1.00 85.06 96 ILE A N 1
ATOM 807 C CA . ILE A 1 96 ? 5.339 -15.923 -5.110 1.00 85.06 96 ILE A CA 1
ATOM 808 C C . ILE A 1 96 ? 5.910 -17.253 -4.628 1.00 85.06 96 ILE A C 1
ATOM 810 O O . ILE A 1 96 ? 6.842 -17.762 -5.238 1.00 85.06 96 ILE A O 1
ATOM 814 N N . LEU A 1 97 ? 5.386 -17.766 -3.513 1.00 86.44 97 LEU A N 1
ATOM 815 C CA . LEU A 1 97 ? 5.826 -19.039 -2.946 1.00 86.44 97 LEU A CA 1
ATOM 816 C C . LEU A 1 97 ? 5.262 -20.190 -3.777 1.00 86.44 97 LEU A C 1
ATOM 818 O O . LEU A 1 97 ? 4.040 -20.302 -3.914 1.00 86.44 97 LEU A O 1
ATOM 822 N N . ASP A 1 98 ? 6.149 -21.048 -4.263 1.00 87.81 98 ASP A N 1
ATOM 823 C CA . ASP A 1 98 ? 5.774 -22.303 -4.905 1.00 87.81 98 ASP A CA 1
ATOM 824 C C . ASP A 1 98 ? 5.497 -23.394 -3.850 1.00 87.81 98 ASP A C 1
ATOM 826 O O . ASP A 1 98 ? 5.799 -23.245 -2.661 1.00 87.81 98 ASP A O 1
ATOM 830 N N . ASP A 1 99 ? 4.934 -24.530 -4.272 1.00 90.06 99 ASP A N 1
ATOM 831 C CA . ASP A 1 99 ? 4.650 -25.660 -3.372 1.00 90.06 99 ASP A CA 1
ATOM 832 C C . ASP A 1 99 ? 5.920 -26.151 -2.642 1.00 90.06 99 ASP A C 1
ATOM 834 O O . ASP A 1 99 ? 5.869 -26.487 -1.455 1.00 90.06 99 ASP A O 1
ATOM 838 N N . GLU A 1 100 ? 7.074 -26.119 -3.320 1.00 87.88 100 GLU A N 1
ATOM 839 C CA . GLU A 1 100 ? 8.382 -26.461 -2.743 1.00 87.88 100 GLU A CA 1
ATOM 840 C C . GLU A 1 100 ? 8.798 -25.483 -1.632 1.00 87.88 100 GLU A C 1
ATOM 842 O O . GLU A 1 100 ? 9.293 -25.906 -0.583 1.00 87.88 100 GLU A O 1
ATOM 847 N N . ASP A 1 101 ? 8.536 -24.186 -1.819 1.00 87.25 101 ASP A N 1
ATOM 848 C CA . ASP A 1 101 ? 8.851 -23.154 -0.829 1.00 87.25 101 ASP A CA 1
ATOM 849 C C . ASP A 1 101 ? 7.998 -23.331 0.433 1.00 87.25 101 ASP A C 1
ATOM 851 O O . ASP A 1 101 ? 8.484 -23.184 1.558 1.00 87.25 101 ASP A O 1
ATOM 855 N N . ILE A 1 102 ? 6.724 -23.698 0.263 1.00 87.62 102 ILE A N 1
ATOM 856 C CA . ILE A 1 102 ? 5.802 -23.963 1.374 1.00 87.62 102 ILE A CA 1
ATOM 857 C C . ILE A 1 102 ? 6.289 -25.164 2.196 1.00 87.62 102 ILE A C 1
ATOM 859 O O . ILE A 1 102 ? 6.239 -25.146 3.432 1.00 87.62 102 ILE A O 1
ATOM 863 N N . GLU A 1 103 ? 6.765 -26.224 1.543 1.00 89.62 103 GLU A N 1
ATOM 864 C CA . GLU A 1 103 ? 7.353 -27.375 2.231 1.00 89.62 103 GLU A CA 1
ATOM 865 C C . GLU A 1 103 ? 8.642 -27.002 2.968 1.00 89.62 103 GLU A C 1
ATOM 867 O O . GLU A 1 103 ? 8.813 -27.359 4.139 1.00 89.62 103 GLU A O 1
ATOM 872 N N . PHE A 1 104 ? 9.509 -26.215 2.333 1.00 88.06 104 PHE A N 1
ATOM 873 C CA . PHE A 1 104 ? 10.727 -25.705 2.951 1.00 88.06 104 PHE A CA 1
ATOM 874 C C . PHE A 1 104 ? 10.431 -24.850 4.196 1.00 88.06 104 PHE A C 1
ATOM 876 O O . PHE A 1 104 ? 11.065 -25.031 5.243 1.00 88.06 104 PHE A O 1
ATOM 883 N N . CYS A 1 105 ? 9.434 -23.965 4.130 1.00 87.88 105 CYS A N 1
ATOM 884 C CA . CYS A 1 105 ? 8.971 -23.158 5.259 1.00 87.88 105 CYS A CA 1
ATOM 885 C C . CYS A 1 105 ? 8.459 -24.023 6.420 1.00 87.88 105 CYS A C 1
ATOM 887 O O . CYS A 1 105 ? 8.805 -23.765 7.579 1.00 87.88 105 CYS A O 1
ATOM 889 N N . LYS A 1 106 ? 7.711 -25.097 6.127 1.00 90.19 106 LYS A N 1
ATOM 890 C CA . LYS A 1 106 ? 7.229 -26.053 7.140 1.00 90.19 106 LYS A CA 1
ATOM 891 C C . LYS A 1 106 ? 8.370 -26.796 7.830 1.00 90.19 106 LYS A C 1
ATOM 893 O O . LYS A 1 106 ? 8.348 -26.930 9.050 1.00 90.19 106 LYS A O 1
ATOM 898 N N . ILE A 1 107 ? 9.365 -27.262 7.075 1.00 91.81 107 ILE A N 1
ATOM 899 C CA . ILE A 1 107 ? 10.515 -27.997 7.626 1.00 91.81 107 ILE A CA 1
ATOM 900 C C . ILE A 1 107 ? 11.344 -27.095 8.551 1.00 91.81 107 ILE A C 1
ATOM 902 O O . ILE A 1 107 ? 11.778 -27.530 9.618 1.00 91.81 107 ILE A O 1
ATOM 906 N N . ASN A 1 108 ? 11.521 -25.828 8.173 1.00 85.56 108 ASN A N 1
ATOM 907 C CA . ASN A 1 108 ? 12.371 -24.879 8.894 1.00 85.56 108 ASN A CA 1
ATOM 908 C C . ASN A 1 108 ? 11.619 -24.007 9.921 1.00 85.56 108 ASN A C 1
ATOM 910 O O . ASN A 1 108 ? 12.236 -23.156 10.561 1.00 85.56 108 ASN A O 1
ATOM 914 N N . ASN A 1 109 ? 10.311 -24.221 10.119 1.00 87.25 109 ASN A N 1
ATOM 915 C CA . ASN A 1 109 ? 9.438 -23.422 10.994 1.00 87.25 109 ASN A CA 1
ATOM 916 C C . ASN A 1 109 ? 9.499 -21.907 10.706 1.00 87.25 109 ASN A C 1
ATOM 918 O O . ASN A 1 109 ? 9.539 -21.082 11.624 1.00 87.25 109 ASN A O 1
ATOM 922 N N . ILE A 1 110 ? 9.520 -21.536 9.425 1.00 85.56 110 ILE A N 1
ATOM 923 C CA . ILE A 1 110 ? 9.528 -20.141 8.972 1.00 85.56 110 ILE A CA 1
ATOM 924 C C . ILE A 1 110 ? 8.112 -19.786 8.511 1.00 85.56 110 ILE A C 1
ATOM 926 O O . ILE A 1 110 ? 7.553 -20.524 7.703 1.00 85.56 110 ILE A O 1
ATOM 930 N N . PRO A 1 111 ? 7.511 -18.680 8.985 1.00 86.38 111 PRO A N 1
ATOM 931 C CA . PRO A 1 111 ? 6.225 -18.251 8.459 1.00 86.38 111 PRO A CA 1
ATOM 932 C C . PRO A 1 111 ? 6.381 -17.769 7.013 1.00 86.38 111 PRO A C 1
ATOM 934 O O . PRO A 1 111 ? 7.302 -17.011 6.704 1.00 86.38 111 PRO A O 1
ATOM 937 N N . ASP A 1 112 ? 5.437 -18.155 6.158 1.00 81.75 112 ASP A N 1
ATOM 938 C CA . ASP A 1 112 ? 5.406 -17.899 4.711 1.00 81.75 112 ASP A CA 1
ATOM 939 C C . ASP A 1 112 ? 5.748 -16.437 4.352 1.00 81.75 112 ASP A C 1
ATOM 941 O O . ASP A 1 112 ? 6.541 -16.153 3.459 1.00 81.75 112 ASP A O 1
ATOM 945 N N . THR A 1 113 ? 5.248 -15.474 5.133 1.00 80.56 113 THR A N 1
ATOM 946 C CA . THR A 1 113 ? 5.462 -14.033 4.896 1.00 80.56 113 THR A CA 1
ATOM 947 C C . THR A 1 113 ? 6.864 -13.504 5.239 1.00 80.56 113 THR A C 1
ATOM 949 O O . THR A 1 113 ? 7.176 -12.347 4.942 1.00 80.56 113 THR A O 1
ATOM 952 N N . GLU A 1 114 ? 7.699 -14.280 5.934 1.00 84.00 114 GLU A N 1
ATOM 953 C CA . GLU A 1 114 ? 9.016 -13.828 6.405 1.00 84.00 114 GLU A CA 1
ATOM 954 C C . GLU A 1 114 ? 10.191 -14.358 5.588 1.00 84.00 114 GLU A C 1
ATOM 956 O O . GLU A 1 114 ? 11.280 -13.801 5.721 1.00 84.00 114 GLU A O 1
ATOM 961 N N . LEU A 1 115 ? 9.995 -15.363 4.727 1.00 81.94 115 LEU A N 1
ATOM 962 C CA . LEU A 1 115 ? 11.080 -15.998 3.970 1.00 81.94 115 LEU A CA 1
ATOM 963 C C . LEU A 1 115 ? 11.935 -14.958 3.215 1.00 81.94 115 LEU A C 1
ATOM 965 O O . LEU A 1 115 ? 13.151 -14.874 3.394 1.00 81.94 115 LEU A O 1
ATOM 969 N N . ILE A 1 116 ? 11.276 -14.066 2.471 1.00 82.12 116 ILE A N 1
ATOM 970 C CA . ILE A 1 116 ? 11.920 -13.007 1.674 1.00 82.12 116 ILE A CA 1
ATOM 971 C C . ILE A 1 116 ? 12.541 -11.919 2.563 1.00 82.12 116 ILE A C 1
ATOM 973 O O . ILE A 1 116 ? 13.593 -11.357 2.242 1.00 82.12 116 ILE A O 1
ATOM 977 N N . LYS A 1 117 ? 11.907 -11.607 3.702 1.00 83.94 117 LYS A N 1
ATOM 978 C CA . LYS A 1 117 ? 12.432 -10.615 4.654 1.00 83.94 117 LYS A CA 1
ATOM 979 C C . LYS A 1 117 ? 13.742 -11.100 5.264 1.00 83.94 117 LYS A C 1
ATOM 981 O O . LYS A 1 117 ? 14.682 -10.315 5.347 1.00 83.94 117 LYS A O 1
ATOM 986 N N . ARG A 1 118 ? 13.812 -12.387 5.624 1.00 81.38 118 ARG A N 1
ATOM 987 C CA . ARG A 1 118 ? 15.018 -13.027 6.169 1.00 81.38 118 ARG A CA 1
ATOM 988 C C . ARG A 1 118 ? 16.135 -13.146 5.135 1.00 81.38 118 ARG A C 1
ATOM 990 O O . ARG A 1 118 ? 17.296 -12.912 5.467 1.00 81.38 118 ARG A O 1
ATOM 997 N N . TYR A 1 119 ? 15.785 -13.415 3.875 1.00 81.81 119 TYR A N 1
ATOM 998 C CA . TYR A 1 119 ? 16.737 -13.341 2.767 1.00 81.81 119 TYR A CA 1
ATOM 999 C C . TYR A 1 119 ? 17.305 -11.922 2.602 1.00 81.81 119 TYR A C 1
ATOM 1001 O O . TYR A 1 119 ? 18.517 -11.738 2.542 1.00 81.81 119 TYR A O 1
ATOM 1009 N N . SER A 1 120 ? 16.443 -10.900 2.618 1.00 81.06 120 SER A N 1
ATOM 1010 C CA . SER A 1 120 ? 16.853 -9.496 2.460 1.00 81.06 120 SER A CA 1
ATOM 1011 C C . SER A 1 120 ? 17.733 -8.990 3.608 1.00 81.06 120 SER A C 1
ATOM 1013 O O . SER A 1 120 ? 18.568 -8.112 3.398 1.00 81.06 120 SER A O 1
ATOM 1015 N N . SER A 1 121 ? 17.564 -9.530 4.820 1.00 82.44 121 SER A N 1
ATOM 1016 C CA . SER A 1 121 ? 18.429 -9.221 5.964 1.00 82.44 121 SER A CA 1
ATOM 1017 C C . SER A 1 121 ? 19.777 -9.948 5.941 1.00 82.44 121 SER A C 1
ATOM 1019 O O . SER A 1 121 ? 20.656 -9.577 6.716 1.00 82.44 121 SER A O 1
ATOM 1021 N N . GLY A 1 122 ? 19.961 -10.951 5.072 1.00 77.19 122 GLY A N 1
ATOM 1022 C CA . GLY A 1 122 ? 21.236 -11.651 4.883 1.00 77.19 122 GLY A CA 1
ATOM 1023 C C . GLY A 1 122 ? 21.719 -12.443 6.103 1.00 77.19 122 GLY A C 1
ATOM 1024 O O . GLY A 1 122 ? 22.919 -12.611 6.284 1.00 77.19 122 GLY A O 1
ATOM 1025 N N . SER A 1 123 ? 20.808 -12.870 6.980 1.00 72.81 123 SER A N 1
ATOM 1026 C CA . SER A 1 123 ? 21.151 -13.438 8.292 1.00 72.81 123 SER A CA 1
ATOM 1027 C C . SER A 1 123 ? 21.320 -14.960 8.305 1.00 72.81 123 SER A C 1
ATOM 1029 O O . SER A 1 123 ? 21.878 -15.492 9.261 1.00 72.81 123 SER A O 1
ATOM 1031 N N . GLU A 1 124 ? 20.821 -15.668 7.290 1.00 80.31 124 GLU A N 1
ATOM 1032 C CA . GLU A 1 124 ? 20.704 -17.130 7.294 1.00 80.31 124 GLU A CA 1
ATOM 1033 C C . GLU A 1 124 ? 21.202 -17.732 5.967 1.00 80.31 124 GLU A C 1
ATOM 1035 O O . GLU A 1 124 ? 20.494 -17.737 4.959 1.00 80.31 124 GLU A O 1
ATOM 1040 N N . ASP A 1 125 ? 22.424 -18.278 5.979 1.00 81.25 125 ASP A N 1
ATOM 1041 C CA . ASP A 1 125 ? 23.105 -18.829 4.792 1.00 81.25 125 ASP A CA 1
ATOM 1042 C C . ASP A 1 125 ? 22.323 -19.963 4.111 1.00 81.25 125 ASP A C 1
ATOM 1044 O O . ASP A 1 125 ? 22.389 -20.135 2.893 1.00 81.25 125 ASP A O 1
ATOM 1048 N N . PHE A 1 126 ? 21.552 -20.737 4.879 1.00 84.31 126 PHE A N 1
ATOM 1049 C CA . PHE A 1 126 ? 20.746 -21.830 4.333 1.00 84.31 126 PHE A CA 1
ATOM 1050 C C . PHE A 1 126 ? 19.576 -21.320 3.474 1.00 84.31 126 PHE A C 1
ATOM 1052 O O . PHE A 1 126 ? 19.255 -21.950 2.469 1.00 84.31 126 PHE A O 1
ATOM 1059 N N . ILE A 1 127 ? 18.989 -20.164 3.813 1.00 83.12 127 ILE A N 1
ATOM 1060 C CA . ILE A 1 127 ? 17.945 -19.513 3.003 1.00 83.12 127 ILE A CA 1
ATOM 1061 C C . ILE A 1 127 ? 18.558 -18.955 1.721 1.00 83.12 127 ILE A C 1
ATOM 1063 O O . ILE A 1 127 ? 17.981 -19.093 0.645 1.00 83.12 127 ILE A O 1
ATOM 1067 N N . ILE A 1 128 ? 19.743 -18.346 1.826 1.00 82.50 128 ILE A N 1
ATOM 1068 C CA . ILE A 1 128 ? 20.439 -17.776 0.670 1.00 82.50 128 ILE A CA 1
ATOM 1069 C C . ILE A 1 128 ? 20.752 -18.870 -0.349 1.00 82.50 128 ILE A C 1
ATOM 1071 O O . ILE A 1 128 ? 20.400 -18.729 -1.516 1.00 82.50 128 ILE A O 1
ATOM 1075 N N . ASN A 1 129 ? 21.329 -19.987 0.096 1.00 84.69 129 ASN A N 1
ATOM 1076 C CA . ASN A 1 129 ? 21.661 -21.109 -0.782 1.00 84.69 129 ASN A CA 1
ATOM 1077 C C . ASN A 1 129 ? 20.427 -21.746 -1.441 1.00 84.69 129 ASN A C 1
ATOM 1079 O O . ASN A 1 129 ? 20.534 -22.248 -2.557 1.00 84.69 129 ASN A O 1
ATOM 1083 N N . TYR A 1 130 ? 19.276 -21.727 -0.763 1.00 85.81 130 TYR A N 1
ATOM 1084 C CA . TYR A 1 130 ? 18.021 -22.255 -1.294 1.00 85.81 130 TYR A CA 1
ATOM 1085 C C . TYR A 1 130 ? 17.402 -21.335 -2.359 1.00 85.81 130 TYR A C 1
ATOM 1087 O O . TYR A 1 130 ? 17.052 -21.802 -3.438 1.00 85.81 130 TYR A O 1
ATOM 1095 N N . LEU A 1 131 ? 17.334 -20.022 -2.104 1.00 82.94 131 LEU A N 1
ATOM 1096 C CA . LEU A 1 131 ? 16.687 -19.062 -3.012 1.00 82.94 131 LEU A CA 1
ATOM 1097 C C . LEU A 1 131 ? 17.574 -18.621 -4.184 1.00 82.94 131 LEU A C 1
ATOM 1099 O O . LEU A 1 131 ? 17.070 -18.298 -5.256 1.00 82.94 131 LEU A O 1
ATOM 1103 N N . GLN A 1 132 ? 18.897 -18.602 -4.012 1.00 78.56 132 GLN A N 1
ATOM 1104 C CA . GLN A 1 132 ? 19.845 -18.170 -5.043 1.00 78.56 132 GLN A CA 1
ATOM 1105 C C . GLN A 1 132 ? 19.675 -18.863 -6.414 1.00 78.56 132 GLN A C 1
ATOM 1107 O O . GLN A 1 132 ? 19.745 -18.154 -7.422 1.00 78.56 132 GLN A O 1
ATOM 1112 N N . PRO A 1 133 ? 19.451 -20.190 -6.519 1.00 78.44 133 PRO A N 1
ATOM 1113 C CA . PRO A 1 133 ? 19.185 -20.833 -7.808 1.00 78.44 133 PRO A CA 1
ATOM 1114 C C . PRO A 1 133 ? 17.827 -20.461 -8.426 1.00 78.44 133 PRO A C 1
ATOM 1116 O O . PRO A 1 133 ? 17.719 -20.474 -9.651 1.00 78.44 133 PRO A O 1
ATOM 1119 N N . ALA A 1 134 ? 16.825 -20.107 -7.617 1.00 72.75 134 ALA A N 1
ATOM 1120 C CA . ALA A 1 134 ? 15.486 -19.724 -8.075 1.00 72.75 134 ALA A CA 1
ATOM 1121 C C . ALA A 1 134 ? 15.399 -18.254 -8.539 1.00 72.75 134 ALA A C 1
ATOM 1123 O O . ALA A 1 134 ? 14.440 -17.850 -9.195 1.00 72.75 134 ALA A O 1
ATOM 1124 N N . MET A 1 135 ? 16.406 -17.427 -8.232 1.00 72.00 135 MET A N 1
ATOM 1125 C CA . MET A 1 135 ? 16.414 -16.016 -8.616 1.00 72.00 135 MET A CA 1
ATOM 1126 C C . MET A 1 135 ? 16.727 -15.790 -10.102 1.00 72.00 135 MET A C 1
ATOM 1128 O O . MET A 1 135 ? 17.682 -16.326 -10.668 1.00 72.00 135 MET A O 1
ATOM 1132 N N . LEU A 1 136 ? 15.966 -14.882 -10.720 1.00 68.31 136 LEU A N 1
ATOM 1133 C CA . LEU A 1 136 ? 16.223 -14.388 -12.072 1.00 68.31 136 LEU A CA 1
ATOM 1134 C C . LEU A 1 136 ? 17.589 -13.689 -12.142 1.00 68.31 136 LEU A C 1
ATOM 1136 O O . LEU A 1 136 ? 17.810 -12.646 -11.523 1.00 68.31 136 LEU A O 1
ATOM 1140 N N . LYS A 1 137 ? 18.501 -14.235 -12.950 1.00 65.88 137 LYS A N 1
ATOM 1141 C CA . LYS A 1 137 ? 19.806 -13.616 -13.212 1.00 65.88 137 LYS A CA 1
ATOM 1142 C C . LYS A 1 137 ? 19.633 -12.361 -14.064 1.00 65.88 137 LYS A C 1
ATOM 1144 O O . LYS A 1 137 ? 19.210 -12.428 -15.219 1.00 65.88 137 LYS A O 1
ATOM 1149 N N . PHE A 1 138 ? 19.989 -11.208 -13.508 1.00 63.06 138 PHE A N 1
ATOM 1150 C CA . PHE A 1 138 ? 19.923 -9.933 -14.213 1.00 63.06 138 PHE A CA 1
ATOM 1151 C C . PHE A 1 138 ? 21.227 -9.695 -14.988 1.00 63.06 138 PHE A C 1
ATOM 1153 O O . PHE A 1 138 ? 22.142 -9.081 -14.462 1.00 63.06 138 PHE A O 1
ATOM 1160 N N . ASN A 1 139 ? 21.293 -10.159 -16.243 1.00 61.16 139 ASN A N 1
ATOM 1161 C CA . ASN A 1 139 ? 22.425 -9.969 -17.168 1.00 61.16 139 ASN A CA 1
ATOM 1162 C C . ASN A 1 139 ? 23.806 -10.290 -16.582 1.00 61.16 139 ASN A C 1
ATOM 1164 O O . ASN A 1 139 ? 24.560 -9.376 -16.253 1.00 61.16 139 ASN A O 1
ATOM 1168 N N . ASP A 1 140 ? 24.173 -11.567 -16.614 1.00 55.44 140 ASP A N 1
ATOM 1169 C CA . ASP A 1 140 ? 25.576 -11.958 -16.540 1.00 55.44 140 ASP A CA 1
ATOM 1170 C C . ASP A 1 140 ? 26.025 -12.510 -17.899 1.00 55.44 140 ASP A C 1
ATOM 1172 O O . ASP A 1 140 ? 25.412 -13.407 -18.477 1.00 55.44 140 ASP A O 1
ATOM 1176 N N . ASP A 1 141 ? 27.109 -11.911 -18.383 1.00 61.59 141 ASP A N 1
ATOM 1177 C CA . ASP A 1 141 ? 27.971 -12.321 -19.486 1.00 61.59 141 ASP A CA 1
ATOM 1178 C C . ASP A 1 141 ? 27.540 -12.089 -20.944 1.00 61.59 141 ASP A C 1
ATOM 1180 O O . ASP A 1 141 ? 26.407 -12.250 -21.388 1.00 61.59 141 ASP A O 1
ATOM 1184 N N . SER A 1 142 ? 28.565 -11.730 -21.721 1.00 59.38 142 SER A N 1
ATOM 1185 C CA . SER A 1 142 ? 28.615 -11.400 -23.153 1.00 59.38 142 SER A CA 1
ATOM 1186 C C . SER A 1 142 ? 28.234 -12.539 -24.114 1.00 59.38 142 SER A C 1
ATOM 1188 O O . SER A 1 142 ? 28.446 -12.425 -25.323 1.00 59.38 142 SER A O 1
ATOM 1190 N N . SER A 1 143 ? 27.667 -13.633 -23.603 1.00 72.69 143 SER A N 1
ATOM 1191 C CA . SER A 1 143 ? 27.222 -14.767 -24.409 1.00 72.69 143 SER A CA 1
ATOM 1192 C C . SER A 1 143 ? 25.825 -14.521 -24.994 1.00 72.69 143 SER A C 1
ATOM 1194 O O . SER A 1 143 ? 25.002 -13.791 -24.436 1.00 72.69 143 SER A O 1
ATOM 1196 N N . PHE A 1 144 ? 25.552 -15.094 -26.170 1.00 77.88 144 PHE A N 1
ATOM 1197 C CA . PHE A 1 144 ? 24.229 -15.024 -26.787 1.00 77.88 144 PHE A CA 1
ATOM 1198 C C . PHE A 1 144 ? 23.234 -15.829 -25.940 1.00 77.88 144 PHE A C 1
ATOM 1200 O O . PHE A 1 144 ? 23.181 -17.052 -26.031 1.00 77.88 144 PHE A O 1
ATOM 1207 N N . ASN A 1 145 ? 22.456 -15.134 -25.110 1.00 76.19 145 ASN A N 1
ATOM 1208 C CA . ASN A 1 145 ? 21.349 -15.719 -24.365 1.00 76.19 145 ASN A CA 1
ATOM 1209 C C . ASN A 1 145 ? 20.011 -15.183 -24.920 1.00 76.19 145 ASN A C 1
ATOM 1211 O O . ASN A 1 145 ? 19.725 -13.990 -24.750 1.00 76.19 145 ASN A O 1
ATOM 1215 N N . PRO A 1 146 ? 19.194 -16.032 -25.576 1.00 77.88 146 PRO A N 1
ATOM 1216 C CA . PRO A 1 146 ? 17.927 -15.622 -26.183 1.00 77.88 146 PRO A CA 1
ATOM 1217 C C . PRO A 1 146 ? 16.850 -15.230 -25.157 1.00 77.88 146 PRO A C 1
ATOM 1219 O O . PRO A 1 146 ? 15.877 -14.583 -25.530 1.00 77.88 146 PRO A O 1
ATOM 1222 N N . TYR A 1 147 ? 17.028 -15.558 -23.872 1.00 78.88 147 TYR A N 1
ATOM 1223 C CA . TYR A 1 147 ? 16.090 -15.217 -22.794 1.00 78.88 147 TYR A CA 1
ATOM 1224 C C . TYR A 1 147 ? 16.364 -13.852 -22.144 1.00 78.88 147 TYR A C 1
ATOM 1226 O O . TYR A 1 147 ? 15.628 -13.418 -21.257 1.00 78.88 147 TYR A O 1
ATOM 1234 N N . VAL A 1 148 ? 17.415 -13.143 -22.570 1.00 74.06 148 VAL A N 1
ATOM 1235 C CA . VAL A 1 148 ? 17.724 -11.808 -22.048 1.00 74.06 148 VAL A CA 1
ATOM 1236 C C . VAL A 1 148 ? 16.736 -10.780 -22.598 1.00 74.06 148 VAL A C 1
ATOM 1238 O O . VAL A 1 148 ? 16.804 -10.389 -23.763 1.00 74.06 148 VAL A O 1
ATOM 1241 N N . CYS A 1 149 ? 15.880 -10.264 -21.724 1.00 76.12 149 CYS A N 1
ATOM 1242 C CA . CYS A 1 149 ? 14.937 -9.183 -22.000 1.00 76.12 149 CYS A CA 1
ATOM 1243 C C . CYS A 1 149 ? 15.317 -7.882 -21.254 1.00 76.12 149 CYS A C 1
ATOM 1245 O O . CYS A 1 149 ? 16.212 -7.857 -20.411 1.00 76.12 149 CYS A O 1
ATOM 1247 N N . PHE A 1 150 ? 14.674 -6.763 -21.615 1.00 79.25 150 PHE A N 1
ATOM 1248 C CA . PHE A 1 150 ? 14.756 -5.463 -20.918 1.00 79.25 150 PHE A CA 1
ATOM 1249 C C . PHE A 1 150 ? 16.173 -4.880 -20.689 1.00 79.25 150 PHE A C 1
ATOM 1251 O O . PHE A 1 150 ? 16.459 -4.281 -19.647 1.00 79.25 150 PHE A O 1
ATOM 1258 N N . ARG A 1 151 ? 17.078 -4.997 -21.674 1.00 78.06 151 ARG A N 1
ATOM 1259 C CA . ARG A 1 151 ? 18.441 -4.431 -21.590 1.00 78.06 151 ARG A CA 1
ATOM 1260 C C . ARG A 1 151 ? 18.411 -2.906 -21.401 1.00 78.06 151 ARG A C 1
ATOM 1262 O O . ARG A 1 151 ? 17.980 -2.163 -22.282 1.00 78.06 151 ARG A O 1
ATOM 1269 N N . LYS A 1 152 ? 18.949 -2.416 -20.280 1.00 80.38 152 LYS A N 1
ATOM 1270 C CA . LYS A 1 152 ? 19.126 -0.976 -20.021 1.00 80.38 152 LYS A CA 1
ATOM 1271 C C . LYS A 1 152 ? 20.354 -0.454 -20.773 1.00 80.38 152 LYS A C 1
ATOM 1273 O O . LYS A 1 152 ? 21.468 -0.568 -20.283 1.00 80.38 152 LYS A O 1
ATOM 1278 N N . GLN A 1 153 ? 20.155 0.152 -21.941 1.00 79.81 153 GLN A N 1
ATOM 1279 C CA . GLN A 1 153 ? 21.246 0.727 -22.752 1.00 79.81 153 GLN A CA 1
ATOM 1280 C C . GLN A 1 153 ? 21.420 2.248 -22.580 1.00 79.81 153 GLN A C 1
ATOM 1282 O O . GLN A 1 153 ? 22.107 2.903 -23.361 1.00 79.81 153 GLN A O 1
ATOM 1287 N N . ILE A 1 154 ? 20.802 2.844 -21.558 1.00 85.88 154 ILE A N 1
ATOM 1288 C CA . ILE A 1 154 ? 20.845 4.297 -21.357 1.00 85.88 154 ILE A CA 1
ATOM 1289 C C . ILE A 1 154 ? 22.166 4.688 -20.685 1.00 85.88 154 ILE A C 1
ATOM 1291 O O . ILE A 1 154 ? 22.317 4.579 -19.468 1.00 85.88 154 ILE A O 1
ATOM 1295 N N . ILE A 1 155 ? 23.107 5.208 -21.474 1.00 83.31 155 ILE A N 1
ATOM 1296 C CA . ILE A 1 155 ? 24.361 5.780 -20.974 1.00 83.31 155 ILE A CA 1
ATOM 1297 C C . ILE A 1 155 ? 24.132 7.259 -20.642 1.00 83.31 155 ILE A C 1
ATOM 1299 O O . ILE A 1 155 ? 23.987 8.103 -21.527 1.00 83.31 155 ILE A O 1
ATOM 1303 N N . LYS A 1 156 ? 24.109 7.599 -19.350 1.00 85.69 156 LYS A N 1
ATOM 1304 C CA . LYS A 1 156 ? 24.031 8.997 -18.902 1.00 85.69 156 LYS A CA 1
ATOM 1305 C C . LYS A 1 156 ? 25.416 9.638 -18.982 1.00 85.69 156 LYS A C 1
ATOM 1307 O O . LYS A 1 156 ? 26.262 9.409 -18.123 1.00 85.69 156 LYS A O 1
ATOM 1312 N N . THR A 1 157 ? 25.655 10.463 -19.997 1.00 86.81 157 THR A N 1
ATOM 1313 C CA . THR A 1 157 ? 26.915 11.210 -20.118 1.00 86.81 157 THR A CA 1
ATOM 1314 C C . THR A 1 157 ? 26.992 12.333 -19.083 1.00 86.81 157 THR A C 1
ATOM 1316 O O . THR A 1 157 ? 26.054 13.125 -18.951 1.00 86.81 157 THR A O 1
ATOM 1319 N N . GLY A 1 158 ? 28.126 12.457 -18.391 1.00 83.19 158 GLY A N 1
ATOM 1320 C CA . GLY A 1 158 ? 28.395 13.597 -17.513 1.00 83.19 158 GLY A CA 1
ATOM 1321 C C . GLY A 1 158 ? 28.437 14.918 -18.291 1.00 83.19 158 GLY A C 1
ATOM 1322 O O . GLY A 1 158 ? 28.958 14.984 -19.406 1.00 83.19 158 GLY A O 1
ATOM 1323 N N . ARG A 1 159 ? 27.892 15.993 -17.712 1.00 80.19 159 ARG A N 1
ATOM 1324 C CA . ARG A 1 159 ? 27.963 17.333 -18.317 1.00 80.19 159 ARG A CA 1
ATOM 1325 C C . ARG A 1 159 ? 29.335 17.959 -18.071 1.00 80.19 159 ARG A C 1
ATOM 1327 O O . ARG A 1 159 ? 29.858 17.897 -16.965 1.00 80.19 159 ARG A O 1
ATOM 1334 N N . ARG A 1 160 ? 29.889 18.627 -19.090 1.00 76.06 160 ARG A N 1
ATOM 1335 C CA . ARG A 1 160 ? 31.180 19.340 -18.998 1.00 76.06 160 ARG A CA 1
ATOM 1336 C C . ARG A 1 160 ? 31.076 20.745 -18.377 1.00 76.06 160 ARG A C 1
ATOM 1338 O O . ARG A 1 160 ? 32.093 21.304 -17.989 1.00 76.06 160 ARG A O 1
ATOM 1345 N N . THR A 1 161 ? 29.876 21.328 -18.268 1.00 78.88 161 THR A N 1
ATOM 1346 C CA . THR A 1 161 ? 29.670 22.725 -17.823 1.00 78.88 161 THR A CA 1
ATOM 1347 C C . THR A 1 161 ? 28.621 22.850 -16.716 1.00 78.88 161 THR A C 1
ATOM 1349 O O . THR A 1 161 ? 27.522 22.316 -16.859 1.00 78.88 161 THR A O 1
ATOM 1352 N N . ARG A 1 162 ? 28.913 23.649 -15.677 1.00 76.19 162 ARG A N 1
ATOM 1353 C CA . ARG A 1 162 ? 28.072 23.813 -14.469 1.00 76.19 162 ARG A CA 1
ATOM 1354 C C . ARG A 1 162 ? 27.082 24.990 -14.491 1.00 76.19 162 ARG A C 1
ATOM 1356 O O . ARG A 1 162 ? 26.307 25.167 -13.558 1.00 76.19 162 ARG A O 1
ATOM 1363 N N . ARG A 1 163 ? 27.069 25.815 -15.547 1.00 75.25 163 ARG A N 1
ATOM 1364 C CA . ARG A 1 163 ? 26.320 27.094 -15.583 1.00 75.25 163 ARG A CA 1
ATOM 1365 C C . ARG A 1 163 ? 24.807 26.950 -15.337 1.00 75.25 163 ARG A C 1
ATOM 1367 O O . ARG A 1 163 ? 24.195 27.860 -14.793 1.00 75.25 163 ARG A O 1
ATOM 1374 N N . SER A 1 164 ? 24.202 25.822 -15.711 1.00 79.44 164 SER A N 1
ATOM 1375 C CA . SER A 1 164 ? 22.764 25.561 -15.541 1.00 79.44 164 SER A CA 1
ATOM 1376 C C . SER A 1 164 ? 22.393 24.876 -14.218 1.00 79.44 164 SER A C 1
ATOM 1378 O O . SER A 1 164 ? 21.206 24.691 -13.952 1.00 79.44 164 SER A O 1
ATOM 1380 N N . GLU A 1 165 ? 23.369 24.457 -13.406 1.00 86.44 165 GLU A N 1
ATOM 1381 C CA . GLU A 1 165 ? 23.117 23.672 -12.188 1.00 86.44 165 GLU A CA 1
ATOM 1382 C C . GLU A 1 165 ? 22.392 24.492 -11.126 1.00 86.44 165 GLU A C 1
ATOM 1384 O O . GLU A 1 165 ? 21.433 24.000 -10.544 1.00 86.44 165 GLU A O 1
ATOM 1389 N N . ILE A 1 166 ? 22.762 25.764 -10.951 1.00 89.62 166 ILE A N 1
ATOM 1390 C CA . ILE A 1 166 ? 22.137 26.659 -9.964 1.00 89.62 166 ILE A CA 1
ATOM 1391 C C . ILE A 1 166 ? 20.633 26.802 -10.240 1.00 89.62 166 ILE A C 1
ATOM 1393 O O . ILE A 1 166 ? 19.819 26.597 -9.348 1.00 89.62 166 ILE A O 1
ATOM 1397 N N . SER A 1 167 ? 20.245 27.025 -11.502 1.00 91.25 167 SER A N 1
ATOM 1398 C CA . SER A 1 167 ? 18.827 27.105 -11.882 1.00 91.25 167 SER A CA 1
ATOM 1399 C C . SER A 1 167 ? 18.079 25.787 -11.650 1.00 91.25 167 SER A C 1
ATOM 1401 O O . SER A 1 167 ? 16.916 25.803 -11.248 1.00 91.25 167 SER A O 1
ATOM 1403 N N . CYS A 1 168 ? 18.728 24.640 -11.877 1.00 91.25 168 CYS A N 1
ATOM 1404 C CA . CYS A 1 168 ? 18.129 23.337 -11.586 1.00 91.25 168 CYS A CA 1
ATOM 1405 C C . CYS A 1 168 ? 17.962 23.130 -10.076 1.00 91.25 168 CYS A C 1
ATOM 1407 O O . CYS A 1 168 ? 16.901 22.695 -9.645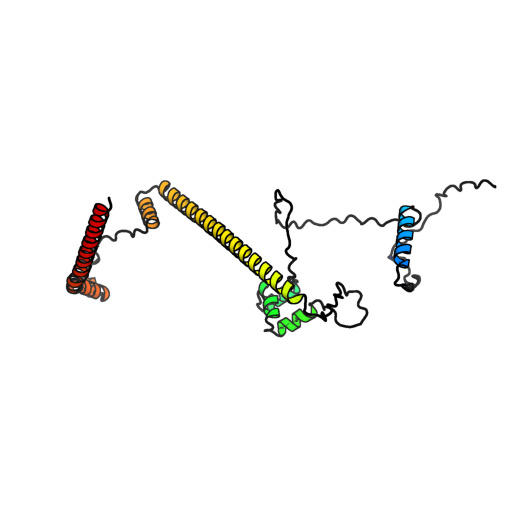 1.00 91.25 168 CYS A O 1
ATOM 1409 N N . ILE A 1 169 ? 18.967 23.491 -9.276 1.00 93.62 169 ILE A N 1
ATOM 1410 C CA . ILE A 1 169 ? 18.921 23.414 -7.812 1.00 93.62 169 ILE A CA 1
ATOM 1411 C C . ILE A 1 169 ? 17.790 24.289 -7.270 1.00 93.62 169 ILE A C 1
ATOM 1413 O O . ILE A 1 169 ? 17.016 23.830 -6.435 1.00 93.62 169 ILE A O 1
ATOM 1417 N N . ASP A 1 170 ? 17.640 25.515 -7.768 1.00 95.62 170 ASP A N 1
ATOM 1418 C CA . ASP A 1 170 ? 16.572 26.415 -7.326 1.00 95.62 170 ASP A CA 1
ATOM 1419 C C . ASP A 1 170 ? 15.183 25.875 -7.687 1.00 95.62 170 ASP A C 1
ATOM 1421 O O . ASP A 1 170 ? 14.267 25.928 -6.866 1.00 95.62 170 ASP A O 1
ATOM 1425 N N . LYS A 1 171 ? 15.023 25.287 -8.880 1.00 96.69 171 LYS A N 1
ATOM 1426 C CA . LYS A 1 171 ? 13.784 24.590 -9.263 1.00 96.69 171 LYS A CA 1
ATOM 1427 C C . LYS A 1 171 ? 13.511 23.382 -8.369 1.00 96.69 171 LYS A C 1
ATOM 1429 O O . LYS A 1 171 ? 12.380 23.211 -7.933 1.00 96.69 171 LYS A O 1
ATOM 1434 N N . MET A 1 172 ? 14.532 22.589 -8.045 1.00 97.00 172 MET A N 1
ATOM 1435 C CA . MET A 1 172 ? 14.401 21.449 -7.133 1.00 97.00 172 MET A CA 1
ATOM 1436 C C . MET A 1 172 ? 14.011 21.889 -5.720 1.00 97.00 172 MET A C 1
ATOM 1438 O O . MET A 1 172 ? 13.163 21.255 -5.103 1.00 97.00 172 MET A O 1
ATOM 1442 N N . LYS A 1 173 ? 14.567 22.999 -5.219 1.00 97.62 173 LYS A N 1
ATOM 1443 C CA . LYS A 1 173 ? 14.174 23.578 -3.925 1.00 97.62 173 LYS A CA 1
ATOM 1444 C C . LYS A 1 173 ? 12.712 24.024 -3.923 1.00 97.62 173 LYS A C 1
ATOM 1446 O O . LYS A 1 173 ? 12.004 23.746 -2.961 1.00 97.62 173 LYS A O 1
ATOM 1451 N N . ARG A 1 174 ? 12.253 24.671 -5.002 1.00 97.38 174 ARG A N 1
ATOM 1452 C CA . ARG A 1 174 ? 10.842 25.061 -5.166 1.00 97.38 174 ARG A CA 1
ATOM 1453 C C . ARG A 1 174 ? 9.924 23.842 -5.210 1.00 97.38 174 ARG A C 1
ATOM 1455 O O . ARG A 1 174 ? 8.994 23.774 -4.416 1.00 97.38 174 ARG A O 1
ATOM 1462 N N . LEU A 1 175 ? 10.247 22.849 -6.040 1.00 98.12 175 LEU A N 1
ATOM 1463 C CA . LEU A 1 175 ? 9.505 21.586 -6.104 1.00 98.12 175 LEU A CA 1
ATOM 1464 C C . LEU A 1 175 ? 9.432 20.914 -4.733 1.00 98.12 175 LEU A C 1
ATOM 1466 O O . LEU A 1 175 ? 8.362 20.503 -4.305 1.00 98.12 175 LEU A O 1
ATOM 1470 N N . HIS A 1 176 ? 10.548 20.852 -4.007 1.00 98.19 176 HIS A N 1
ATOM 1471 C CA . HIS A 1 176 ? 10.562 20.298 -2.660 1.00 98.19 176 HIS A CA 1
ATOM 1472 C C . HIS A 1 176 ? 9.617 21.058 -1.720 1.00 98.19 176 HIS A C 1
ATOM 1474 O O . HIS A 1 176 ? 8.833 20.425 -1.022 1.00 98.19 176 HIS A O 1
ATOM 1480 N N . SER A 1 177 ? 9.634 22.397 -1.736 1.00 98.00 177 SER A N 1
ATOM 1481 C CA . SER A 1 177 ? 8.705 23.193 -0.923 1.00 98.00 177 SER A CA 1
ATOM 1482 C C . SER A 1 177 ? 7.235 23.010 -1.313 1.00 98.00 177 SER A C 1
ATOM 1484 O O . SER A 1 177 ? 6.364 23.019 -0.452 1.00 98.00 177 SER A O 1
ATOM 1486 N N . GLU A 1 178 ? 6.937 22.802 -2.595 1.00 98.25 178 GLU A N 1
ATOM 1487 C CA . GLU A 1 178 ? 5.574 22.513 -3.049 1.00 98.25 178 GLU A CA 1
ATOM 1488 C C . GLU A 1 178 ? 5.127 21.123 -2.579 1.00 98.25 178 GLU A C 1
ATOM 1490 O O . GLU A 1 178 ? 4.030 20.974 -2.041 1.00 98.25 178 GLU A O 1
ATOM 1495 N N . PHE A 1 179 ? 5.999 20.115 -2.677 1.00 98.31 179 PHE A N 1
ATOM 1496 C CA . PHE A 1 179 ? 5.713 18.770 -2.179 1.00 98.31 179 PHE A CA 1
ATOM 1497 C C . PHE A 1 179 ? 5.524 18.721 -0.663 1.00 98.31 179 PHE A C 1
ATOM 1499 O O . PHE A 1 179 ? 4.661 17.982 -0.194 1.00 98.31 179 PHE A O 1
ATOM 1506 N N . THR A 1 180 ? 6.269 19.508 0.119 1.00 98.00 180 THR A N 1
ATOM 1507 C CA . THR A 1 180 ? 6.052 19.556 1.573 1.00 98.00 180 THR A CA 1
ATOM 1508 C C . THR A 1 180 ? 4.698 20.167 1.918 1.00 98.00 180 THR A C 1
ATOM 1510 O O . THR A 1 180 ? 4.013 19.655 2.801 1.00 98.00 180 THR A O 1
ATOM 1513 N N . ILE A 1 181 ? 4.261 21.202 1.193 1.00 98.06 181 ILE A N 1
ATOM 1514 C CA . ILE A 1 181 ? 2.918 21.774 1.352 1.00 98.06 181 ILE A CA 1
ATOM 1515 C C . ILE A 1 181 ? 1.847 20.734 1.001 1.00 98.06 181 ILE A C 1
ATOM 1517 O O . ILE A 1 181 ? 0.924 20.532 1.790 1.00 98.06 181 ILE A O 1
ATOM 1521 N N . ILE A 1 182 ? 1.987 20.038 -0.132 1.00 98.06 182 ILE A N 1
ATOM 1522 C CA . ILE A 1 182 ? 1.059 18.971 -0.544 1.00 98.06 182 ILE A CA 1
ATOM 1523 C C . ILE A 1 182 ? 0.990 17.875 0.525 1.00 98.06 182 ILE A C 1
ATOM 1525 O O . ILE A 1 182 ? -0.103 17.474 0.917 1.00 98.06 182 ILE A O 1
ATOM 1529 N N . ASN A 1 183 ? 2.135 17.442 1.052 1.00 97.94 183 ASN A N 1
ATOM 1530 C CA . ASN A 1 183 ? 2.196 16.432 2.103 1.00 97.94 183 ASN A CA 1
ATOM 1531 C C . ASN A 1 183 ? 1.505 16.898 3.397 1.00 97.94 183 ASN A C 1
ATOM 1533 O O . ASN A 1 183 ? 0.778 16.138 4.029 1.00 97.94 183 ASN A O 1
ATOM 1537 N N . ASN A 1 184 ? 1.670 18.166 3.782 1.00 97.88 184 ASN A N 1
ATOM 1538 C CA . ASN A 1 184 ? 1.000 18.728 4.957 1.00 97.88 184 ASN A CA 1
ATOM 1539 C C . ASN A 1 184 ? -0.526 18.780 4.787 1.00 97.88 184 ASN A C 1
ATOM 1541 O O . ASN A 1 184 ? -1.260 18.472 5.729 1.00 97.88 184 ASN A O 1
ATOM 1545 N N . ILE A 1 185 ? -1.006 19.144 3.594 1.00 98.12 185 ILE A N 1
ATOM 1546 C CA . ILE A 1 185 ? -2.437 19.128 3.261 1.00 98.12 185 ILE A CA 1
ATOM 1547 C C . ILE A 1 185 ? -2.964 17.692 3.305 1.00 98.12 185 ILE A C 1
ATOM 1549 O O . ILE A 1 185 ? -3.993 17.442 3.931 1.00 98.12 185 ILE A O 1
ATOM 1553 N N . TYR A 1 186 ? -2.233 16.748 2.709 1.00 97.94 186 TYR A N 1
ATOM 1554 C CA . TYR A 1 186 ? -2.568 15.329 2.741 1.00 97.94 186 TYR A CA 1
ATOM 1555 C C . TYR A 1 186 ? -2.693 14.812 4.181 1.00 97.94 186 TYR A C 1
ATOM 1557 O O . TYR A 1 186 ? -3.754 14.315 4.555 1.00 97.94 186 TYR A O 1
ATOM 1565 N N . ASN A 1 187 ? -1.684 15.028 5.027 1.00 97.62 187 ASN A N 1
ATOM 1566 C CA . ASN A 1 187 ? -1.709 14.588 6.426 1.00 97.62 187 ASN A CA 1
ATOM 1567 C C . ASN A 1 187 ? -2.851 15.234 7.220 1.00 97.62 187 ASN A C 1
ATOM 1569 O O . ASN A 1 187 ? -3.506 14.575 8.022 1.00 97.62 187 ASN A O 1
ATOM 1573 N N . SER A 1 188 ? -3.140 16.513 6.969 1.00 97.69 188 SER A N 1
ATOM 1574 C CA . SER A 1 188 ? -4.276 17.194 7.600 1.00 97.69 188 SER A CA 1
ATOM 1575 C C . SER A 1 188 ? -5.612 16.584 7.166 1.00 97.69 188 SER A C 1
ATOM 1577 O O . SER A 1 188 ? -6.501 16.400 7.996 1.00 97.69 188 SER A O 1
ATOM 1579 N N . SER A 1 189 ? -5.751 16.234 5.884 1.00 98.12 189 SER A N 1
ATOM 1580 C CA . SER A 1 189 ? -6.949 15.569 5.362 1.00 98.12 189 SER A CA 1
ATOM 1581 C C . SER A 1 189 ? -7.114 14.148 5.906 1.00 98.12 189 SER A C 1
ATOM 1583 O O . SER A 1 189 ? -8.227 13.747 6.235 1.00 98.12 189 SER A O 1
ATOM 1585 N N . LEU A 1 190 ? -6.010 13.420 6.090 1.00 97.81 190 LEU A N 1
ATOM 1586 C CA . LEU A 1 190 ? -6.003 12.091 6.692 1.00 97.81 190 LEU A CA 1
ATOM 1587 C C . LEU A 1 190 ? -6.451 12.151 8.158 1.00 97.81 190 LEU A C 1
ATOM 1589 O O . LEU A 1 190 ? -7.392 11.457 8.532 1.00 97.81 190 LEU A O 1
ATOM 1593 N N . ASN A 1 191 ? -5.892 13.074 8.948 1.00 97.56 191 ASN A N 1
ATOM 1594 C CA . ASN A 1 191 ? -6.319 13.310 10.332 1.00 97.56 191 ASN A CA 1
ATOM 1595 C C . ASN A 1 191 ? -7.810 13.683 10.421 1.00 97.56 191 ASN A C 1
ATOM 1597 O O . ASN A 1 191 ? -8.521 13.263 11.335 1.00 97.56 191 ASN A O 1
ATOM 1601 N N . MET A 1 192 ? -8.311 14.475 9.470 1.00 98.06 192 MET A N 1
ATOM 1602 C CA . MET A 1 192 ? -9.732 14.819 9.405 1.00 98.06 192 MET A CA 1
ATOM 1603 C C . MET A 1 192 ? -10.599 13.566 9.206 1.00 98.06 192 MET A C 1
ATOM 1605 O O . MET A 1 192 ? -11.582 13.393 9.920 1.00 98.06 192 MET A O 1
ATOM 1609 N N . LEU A 1 193 ? -10.219 12.664 8.300 1.00 97.50 193 LEU A N 1
ATOM 1610 C CA . LEU A 1 193 ? -10.949 11.413 8.064 1.00 97.50 193 LEU A CA 1
ATOM 1611 C C . LEU A 1 193 ? -10.885 10.458 9.266 1.00 97.50 193 LEU A C 1
ATOM 1613 O O . LEU A 1 193 ? -11.886 9.827 9.608 1.00 97.50 193 LEU A O 1
ATOM 1617 N N . GLU A 1 194 ? -9.739 10.368 9.941 1.00 97.44 194 GLU A N 1
ATOM 1618 C CA . GLU A 1 194 ? -9.587 9.561 11.158 1.00 97.44 194 GLU A CA 1
ATOM 1619 C C . GLU A 1 194 ? -10.480 10.074 12.290 1.00 97.44 194 GLU A C 1
ATOM 1621 O O . GLU A 1 194 ? -11.235 9.304 12.890 1.00 97.44 194 GLU A O 1
ATOM 1626 N N . THR A 1 195 ? -10.468 11.387 12.533 1.00 97.56 195 THR A N 1
ATOM 1627 C CA . THR A 1 195 ? -11.340 12.001 13.543 1.00 97.56 195 THR A CA 1
ATOM 1628 C C . THR A 1 195 ? -12.820 11.843 13.199 1.00 97.56 195 THR A C 1
ATOM 1630 O O . THR A 1 195 ? -13.628 11.599 14.096 1.00 97.56 195 THR A O 1
ATOM 1633 N N . GLU A 1 196 ? -13.195 11.911 11.918 1.00 98.06 196 GLU A N 1
ATOM 1634 C CA . GLU A 1 196 ? -14.564 11.641 11.475 1.00 98.06 196 GLU A CA 1
ATOM 1635 C C . GLU A 1 196 ? -14.962 10.179 11.740 1.00 98.06 196 GLU A C 1
ATOM 1637 O O . GLU A 1 196 ? -16.034 9.911 12.287 1.00 98.06 196 GLU A O 1
ATOM 1642 N N . SER A 1 197 ? -14.074 9.229 11.435 1.00 97.62 197 SER A N 1
ATOM 1643 C CA . SER A 1 197 ? -14.260 7.804 11.736 1.00 97.62 197 SER A CA 1
ATOM 1644 C C . SER A 1 197 ? -14.474 7.562 13.233 1.00 97.62 197 SER A C 1
ATOM 1646 O O . SER A 1 197 ? -15.423 6.879 13.633 1.00 97.62 197 SER A O 1
ATOM 1648 N N . ASP A 1 198 ? -13.660 8.178 14.088 1.00 97.31 198 ASP A N 1
ATOM 1649 C CA . ASP A 1 198 ? -13.799 8.070 15.541 1.00 97.31 198 ASP A CA 1
ATOM 1650 C C . ASP A 1 198 ? -15.079 8.732 16.060 1.00 97.31 198 ASP A C 1
ATOM 1652 O O . ASP A 1 198 ? -15.753 8.206 16.954 1.00 97.31 198 ASP A O 1
ATOM 1656 N N . LEU A 1 199 ? -15.495 9.836 15.447 1.00 97.50 199 LEU A N 1
ATOM 1657 C CA . LEU A 1 199 ? -16.779 10.469 15.718 1.00 97.50 199 LEU A CA 1
ATOM 1658 C C . LEU A 1 199 ? -17.941 9.518 15.374 1.00 97.50 199 LEU A C 1
ATOM 1660 O O . LEU A 1 199 ? -18.874 9.367 16.166 1.00 97.50 199 LEU A O 1
ATOM 1664 N N . TYR A 1 200 ? -17.891 8.802 14.249 1.00 97.25 200 TYR A N 1
ATOM 1665 C CA . TYR A 1 200 ? -18.906 7.789 13.934 1.00 97.25 200 TYR A CA 1
ATOM 1666 C C . TYR A 1 200 ? -18.895 6.619 14.921 1.00 97.25 200 TYR A C 1
ATOM 1668 O O . TYR A 1 200 ? -19.966 6.198 15.370 1.00 97.25 200 TYR A O 1
ATOM 1676 N N . LYS A 1 201 ? -17.717 6.126 15.323 1.00 96.94 201 LYS A N 1
ATOM 1677 C CA . LYS A 1 201 ? -17.601 5.059 16.334 1.00 96.94 201 LYS A CA 1
ATOM 1678 C C . LYS A 1 201 ? -18.203 5.491 17.668 1.00 96.94 201 LYS A C 1
ATOM 1680 O O . LYS A 1 201 ? -18.990 4.749 18.256 1.00 96.94 201 LYS A O 1
ATOM 1685 N N . THR A 1 202 ? -17.882 6.696 18.136 1.00 95.50 202 THR A N 1
ATOM 1686 C CA . THR A 1 202 ? -18.423 7.237 19.391 1.00 95.50 202 THR A CA 1
ATOM 1687 C C . THR A 1 202 ? -19.932 7.457 19.297 1.00 95.50 202 THR A C 1
ATOM 1689 O O . THR A 1 202 ? -20.658 7.025 20.191 1.00 95.50 202 THR A O 1
ATOM 1692 N N . LYS A 1 203 ? -20.447 8.013 18.190 1.00 95.69 203 LYS A N 1
ATOM 1693 C CA . LYS A 1 203 ? -21.896 8.109 17.930 1.00 95.69 203 LYS A CA 1
ATOM 1694 C C . LYS A 1 203 ? -22.579 6.745 17.986 1.00 95.69 203 LYS A C 1
ATOM 1696 O O . LYS A 1 203 ? -23.616 6.609 18.635 1.00 95.69 203 LYS A O 1
ATOM 1701 N N . TYR A 1 204 ? -21.998 5.731 17.348 1.00 96.06 204 TYR A N 1
ATOM 1702 C CA . TYR A 1 204 ? -22.527 4.371 17.371 1.00 96.06 204 TYR A CA 1
ATOM 1703 C C . TYR A 1 204 ? -22.534 3.786 18.789 1.00 96.06 204 TYR A C 1
ATOM 1705 O O . TYR A 1 204 ? -23.528 3.198 19.213 1.00 96.06 204 TYR A O 1
ATOM 1713 N N . GLN A 1 205 ? -21.466 3.992 19.563 1.00 93.19 205 GLN A N 1
ATOM 1714 C CA . GLN A 1 205 ? -21.402 3.567 20.962 1.00 93.19 205 GLN A CA 1
ATOM 1715 C C . GLN A 1 205 ? -22.454 4.276 21.826 1.00 93.19 205 GLN A C 1
ATOM 1717 O O . GLN A 1 205 ? -23.135 3.625 22.623 1.00 93.19 205 GLN A O 1
ATOM 1722 N N . ILE A 1 206 ? -22.645 5.585 21.644 1.00 90.44 206 ILE A N 1
ATOM 1723 C CA . ILE A 1 206 ? -23.690 6.360 22.326 1.00 90.44 206 ILE A CA 1
ATOM 1724 C C . ILE A 1 206 ? -25.073 5.811 21.964 1.00 90.44 206 ILE A C 1
ATOM 1726 O O . ILE A 1 206 ? -25.881 5.548 22.850 1.00 90.44 206 ILE A O 1
ATOM 1730 N N . LEU A 1 207 ? -25.342 5.553 20.685 1.00 92.06 207 LEU A N 1
ATOM 1731 C CA . LEU A 1 207 ? -26.614 4.984 20.244 1.00 92.06 207 LEU A CA 1
ATOM 1732 C C . LEU A 1 207 ? -26.830 3.570 20.812 1.00 92.06 207 LEU A C 1
ATOM 1734 O O . LEU A 1 207 ? -27.899 3.260 21.337 1.00 92.06 207 LEU A O 1
ATOM 1738 N N . SER A 1 208 ? -25.808 2.713 20.778 1.00 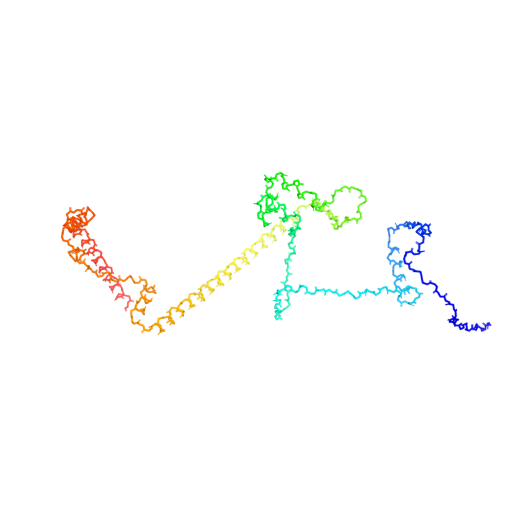90.06 208 SER A N 1
ATOM 1739 C CA . SER A 1 208 ? -25.857 1.355 21.336 1.00 90.06 208 SER A CA 1
ATOM 1740 C C . SER A 1 208 ? -26.102 1.366 22.849 1.00 90.06 208 SER A C 1
ATOM 1742 O O . SER A 1 208 ? -26.879 0.570 23.375 1.00 90.06 208 SER A O 1
ATOM 1744 N N . THR A 1 209 ? -25.470 2.283 23.580 1.00 86.44 209 THR A N 1
ATOM 1745 C CA . THR A 1 209 ? -25.680 2.422 25.029 1.00 86.44 209 THR A CA 1
ATOM 1746 C C . THR A 1 209 ? -27.049 3.018 25.353 1.00 86.44 209 THR A C 1
ATOM 1748 O O . THR A 1 209 ? -27.721 2.518 26.256 1.00 86.44 209 THR A O 1
ATOM 1751 N N . ALA A 1 210 ? -27.509 4.012 24.589 1.00 84.94 210 ALA A N 1
ATOM 1752 C CA . ALA A 1 210 ? -28.835 4.607 24.728 1.00 84.94 210 ALA A CA 1
ATOM 1753 C C . ALA A 1 210 ? -29.948 3.586 24.454 1.00 84.94 210 ALA A C 1
ATOM 1755 O O . ALA A 1 210 ? -30.858 3.442 25.268 1.00 84.94 210 ALA A O 1
ATOM 1756 N N . THR A 1 211 ? -29.845 2.812 23.371 1.00 85.25 211 THR A N 1
ATOM 1757 C CA . THR A 1 211 ? -30.803 1.738 23.058 1.00 85.25 211 THR A CA 1
ATOM 1758 C C . THR A 1 211 ? -30.827 0.664 24.146 1.00 85.25 211 THR A C 1
ATOM 1760 O O . THR A 1 211 ? -31.905 0.303 24.617 1.00 85.25 211 THR A O 1
ATOM 1763 N N . LYS A 1 212 ? -29.666 0.218 24.651 1.00 84.25 212 LYS A N 1
ATOM 1764 C CA . LYS A 1 212 ? -29.583 -0.701 25.807 1.00 84.25 212 LYS A CA 1
ATOM 1765 C C . LYS A 1 212 ? -30.216 -0.117 27.074 1.00 84.25 212 LYS A C 1
ATOM 1767 O O . LYS A 1 212 ? -30.828 -0.854 27.847 1.00 84.25 212 LYS A O 1
ATOM 1772 N N . ALA A 1 213 ? -30.079 1.189 27.308 1.00 79.88 213 ALA A N 1
ATOM 1773 C CA . ALA A 1 213 ? -30.717 1.863 28.434 1.00 79.88 213 ALA A CA 1
ATOM 1774 C C . ALA A 1 213 ? -32.243 1.950 28.255 1.00 79.88 213 ALA A C 1
ATOM 1776 O O . ALA A 1 213 ? -32.975 1.665 29.200 1.00 79.88 213 ALA A O 1
ATOM 1777 N N . MET A 1 214 ? -32.732 2.280 27.058 1.00 79.56 214 MET A N 1
ATOM 1778 C CA . MET A 1 214 ? -34.167 2.368 26.756 1.00 79.56 214 MET A CA 1
ATOM 1779 C C . MET A 1 214 ? -34.861 0.999 26.812 1.00 79.56 214 MET A C 1
ATOM 1781 O O . MET A 1 214 ? -35.906 0.872 27.445 1.00 79.56 214 MET A O 1
ATOM 1785 N N . LEU A 1 215 ? -34.251 -0.037 26.227 1.00 79.56 215 LEU A N 1
ATOM 1786 C CA . LEU A 1 215 ? -34.770 -1.414 26.207 1.00 79.56 215 LEU A CA 1
ATOM 1787 C C . LEU A 1 215 ? -34.518 -2.174 27.525 1.00 79.56 215 LEU A C 1
ATOM 1789 O O . LEU A 1 215 ? -35.059 -3.256 27.751 1.00 79.56 215 LEU A O 1
ATOM 1793 N N . GLY A 1 216 ? -33.702 -1.618 28.427 1.00 66.31 216 GLY A N 1
ATOM 1794 C CA . GLY A 1 216 ? -33.409 -2.184 29.739 1.00 66.31 216 GLY A CA 1
ATOM 1795 C C . GLY A 1 216 ? -34.640 -2.205 30.651 1.00 66.31 216 GLY A C 1
ATOM 1796 O O . GLY A 1 216 ? -34.945 -1.226 31.339 1.00 66.31 216 GLY A O 1
ATOM 1797 N N . THR A 1 217 ? -35.300 -3.362 30.729 1.00 64.12 217 THR A N 1
ATOM 1798 C CA . THR A 1 217 ? -36.576 -3.594 31.439 1.00 64.12 217 THR A CA 1
ATOM 1799 C C . THR A 1 217 ? -36.569 -3.241 32.935 1.00 64.12 217 THR A C 1
ATOM 1801 O O . THR A 1 217 ? -37.621 -3.004 33.520 1.00 64.12 217 THR A O 1
ATOM 1804 N N . SER A 1 218 ? -35.399 -3.120 33.576 1.00 77.88 218 SER A N 1
ATOM 1805 C CA . SER A 1 218 ? -35.262 -2.856 35.016 1.00 77.88 218 SER A CA 1
ATOM 1806 C C . SER A 1 218 ? -34.557 -1.529 35.319 1.00 77.88 218 SER A C 1
ATOM 1808 O O . SER A 1 218 ? -33.480 -1.232 34.793 1.00 77.88 218 SER A O 1
ATOM 18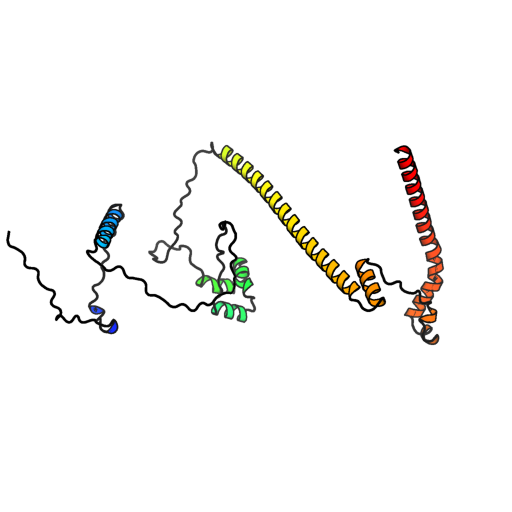10 N N . SER A 1 219 ? -35.122 -0.754 36.254 1.00 76.38 219 SER A N 1
ATOM 1811 C CA . SER A 1 219 ? -34.558 0.519 36.733 1.00 76.38 219 SER A CA 1
ATOM 1812 C C . SER A 1 219 ? -33.138 0.375 37.304 1.00 76.38 219 SER A C 1
ATOM 1814 O O . SER A 1 219 ? -32.340 1.309 37.230 1.00 76.38 219 SER A O 1
ATOM 1816 N N . LYS A 1 220 ? -32.781 -0.809 37.827 1.00 77.81 220 LYS A N 1
ATOM 1817 C CA . LYS A 1 220 ? -31.433 -1.114 38.335 1.00 77.81 220 LYS A CA 1
ATOM 1818 C C . LYS A 1 220 ? -30.417 -1.263 37.200 1.00 77.81 220 LYS A C 1
ATOM 1820 O O . LYS A 1 220 ? -29.314 -0.733 37.317 1.00 77.81 220 LYS A O 1
ATOM 1825 N N . LYS A 1 221 ? -30.792 -1.937 36.103 1.00 76.06 221 LYS A N 1
ATOM 1826 C CA . LYS A 1 221 ? -29.938 -2.089 34.911 1.00 76.06 221 LYS A CA 1
ATOM 1827 C C . LYS A 1 221 ? -29.715 -0.737 34.231 1.00 76.06 221 LYS A C 1
ATOM 1829 O O . LYS A 1 221 ? -28.570 -0.380 33.977 1.00 76.06 221 LYS A O 1
ATOM 1834 N N . ARG A 1 222 ? -30.775 0.071 34.086 1.00 77.06 222 ARG A N 1
ATOM 1835 C CA . ARG A 1 222 ? -30.683 1.462 33.605 1.00 77.06 222 ARG A CA 1
ATOM 1836 C C . ARG A 1 222 ? -29.704 2.301 34.427 1.00 77.06 222 ARG A C 1
ATOM 1838 O O . ARG A 1 222 ? -28.770 2.866 33.872 1.00 77.06 222 ARG A O 1
ATOM 1845 N N . LYS A 1 223 ? -29.839 2.312 35.760 1.00 78.12 223 LYS A N 1
ATOM 1846 C CA . LYS A 1 223 ? -28.914 3.041 36.654 1.00 78.12 223 LYS A CA 1
ATOM 1847 C C . LYS A 1 223 ? -27.460 2.561 36.552 1.00 78.12 223 LYS A C 1
ATOM 1849 O O . LYS A 1 223 ? -26.559 3.361 36.768 1.00 78.12 223 LYS A O 1
ATOM 1854 N N . SER A 1 224 ? -27.216 1.284 36.246 1.00 79.19 224 SER A N 1
ATOM 1855 C CA . SER A 1 224 ? -25.859 0.765 36.020 1.00 79.19 224 SER A CA 1
ATOM 1856 C C . SER A 1 224 ? -25.250 1.299 34.724 1.00 79.19 224 SER A C 1
ATOM 1858 O O . SER A 1 224 ? -24.093 1.700 34.729 1.00 79.19 224 SER A O 1
ATOM 1860 N N . ILE A 1 225 ? -26.039 1.347 33.646 1.00 79.19 225 ILE A N 1
ATOM 1861 C CA . ILE A 1 225 ? -25.608 1.864 32.339 1.00 79.19 225 ILE A CA 1
ATOM 1862 C C . ILE A 1 225 ? -25.335 3.374 32.421 1.00 79.19 225 ILE A C 1
ATOM 1864 O O . ILE A 1 225 ? -24.296 3.838 31.964 1.00 79.19 225 ILE A O 1
ATOM 1868 N N . TYR A 1 226 ? -26.204 4.149 33.080 1.00 78.50 226 TYR A N 1
ATOM 1869 C CA . TYR A 1 226 ? -25.953 5.584 33.285 1.00 78.50 226 TYR A CA 1
ATOM 1870 C C . TYR A 1 226 ? -24.685 5.852 34.102 1.00 78.50 226 TYR A C 1
ATOM 1872 O O . TYR A 1 226 ? -23.957 6.793 33.811 1.00 78.50 226 TYR A O 1
ATOM 1880 N N . ARG A 1 227 ? -24.389 5.009 35.099 1.00 78.12 227 ARG A N 1
ATOM 1881 C CA . ARG A 1 227 ? -23.151 5.109 35.884 1.00 78.12 227 ARG A CA 1
ATOM 1882 C C . ARG A 1 227 ? -21.906 4.847 35.049 1.00 78.12 227 ARG A C 1
ATOM 1884 O O . ARG A 1 227 ? -20.952 5.600 35.180 1.00 78.12 227 ARG A O 1
ATOM 1891 N N . SER A 1 228 ? -21.924 3.832 34.183 1.00 77.69 228 SER A N 1
ATOM 1892 C CA . SER A 1 228 ? -20.791 3.569 33.289 1.00 77.69 228 SER A CA 1
ATOM 1893 C C . SER A 1 228 ? -20.586 4.687 32.266 1.00 77.69 228 SER A C 1
ATOM 1895 O O . SER A 1 228 ? -19.447 5.015 31.971 1.00 77.69 228 SER A O 1
ATOM 1897 N N . VAL A 1 229 ? -21.665 5.301 31.763 1.00 78.50 229 VAL A N 1
ATOM 1898 C CA . VAL A 1 229 ? -21.578 6.414 30.797 1.00 78.50 229 VAL A CA 1
ATOM 1899 C C . VAL A 1 229 ? -21.076 7.704 31.454 1.00 78.50 229 VAL A C 1
ATOM 1901 O O . VAL A 1 229 ? -20.241 8.391 30.884 1.00 78.50 229 VAL A O 1
ATOM 1904 N N . LEU A 1 230 ? -21.552 8.029 32.660 1.00 78.62 230 LEU A N 1
ATOM 1905 C CA . LEU A 1 230 ? -21.158 9.245 33.384 1.00 78.62 230 LEU A CA 1
ATOM 1906 C C . LEU A 1 230 ? -19.856 9.085 34.191 1.00 78.62 230 LEU A C 1
ATOM 1908 O O . LEU A 1 230 ? -19.465 10.011 34.896 1.00 78.62 230 LEU A O 1
ATOM 1912 N N . GLY A 1 231 ? -19.223 7.905 34.169 1.00 77.00 231 GLY A N 1
ATOM 1913 C CA . GLY A 1 231 ? -18.051 7.602 35.001 1.00 77.00 231 GLY A CA 1
ATOM 1914 C C . GLY A 1 231 ? -18.334 7.614 36.512 1.00 77.00 231 GLY A C 1
ATOM 1915 O O . GLY A 1 231 ? -17.413 7.688 37.322 1.00 77.00 231 GLY A O 1
ATOM 1916 N N . ILE A 1 232 ? -19.604 7.546 36.921 1.00 82.12 232 ILE A N 1
ATOM 1917 C CA . ILE A 1 232 ? -20.004 7.636 38.327 1.00 82.12 232 ILE A CA 1
ATOM 1918 C C . ILE A 1 232 ? -19.852 6.263 38.977 1.00 82.12 232 ILE A C 1
ATOM 1920 O O . ILE A 1 232 ? -20.592 5.322 38.669 1.00 82.12 232 ILE A O 1
ATOM 1924 N N . GLN A 1 233 ? -18.943 6.155 39.945 1.00 76.50 233 GLN A N 1
ATOM 1925 C CA . GLN A 1 233 ? -18.819 4.943 40.746 1.00 76.50 233 GLN A CA 1
ATOM 1926 C C . GLN A 1 233 ? -20.104 4.684 41.544 1.00 76.50 233 GLN A C 1
ATOM 1928 O O . GLN A 1 233 ? -20.794 5.594 42.012 1.00 76.50 233 GLN A O 1
ATOM 1933 N N . LYS A 1 234 ? -20.465 3.407 41.698 1.00 77.00 234 LYS A N 1
ATOM 1934 C CA . LYS A 1 234 ? -21.609 3.031 42.532 1.00 77.00 234 LYS A CA 1
ATOM 1935 C C . LYS A 1 234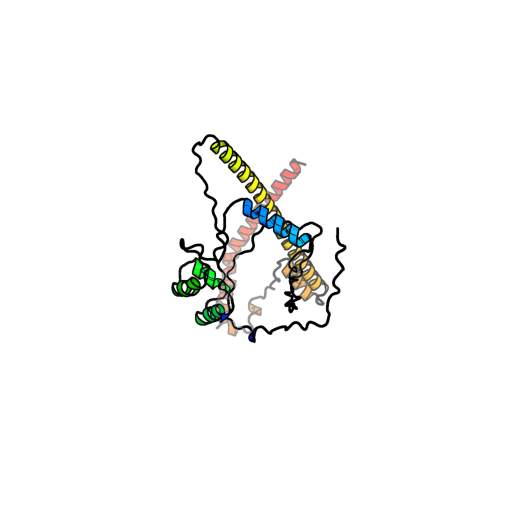 ? -21.313 3.488 43.965 1.00 77.00 234 LYS A C 1
ATOM 1937 O O . LYS A 1 234 ? -20.285 3.071 44.489 1.00 77.00 234 LYS A O 1
ATOM 1942 N N . PRO A 1 235 ? -22.205 4.261 44.616 1.00 73.00 235 PRO A N 1
ATOM 1943 C CA . PRO A 1 235 ? -21.984 4.655 45.997 1.00 73.00 235 PRO A CA 1
ATOM 1944 C C . PRO A 1 235 ? -21.866 3.383 46.833 1.00 73.00 235 PRO A C 1
ATOM 1946 O O . PRO A 1 235 ? -22.818 2.594 46.932 1.00 73.00 235 PRO A O 1
ATOM 1949 N N . THR A 1 236 ? -20.675 3.143 47.373 1.00 76.75 236 THR A N 1
ATOM 1950 C CA . THR A 1 236 ? -20.459 2.092 48.354 1.00 76.75 236 THR A CA 1
ATOM 1951 C C . THR A 1 236 ? -21.214 2.525 49.593 1.00 76.75 236 THR A C 1
ATOM 1953 O O . THR A 1 236 ? -20.883 3.538 50.205 1.00 76.75 236 THR A O 1
ATOM 1956 N N . LYS A 1 237 ? -22.275 1.798 49.952 1.00 76.88 237 LYS A N 1
ATOM 1957 C CA . LYS A 1 237 ? -22.919 2.026 51.245 1.00 76.88 237 LYS A CA 1
ATOM 1958 C C . LYS A 1 237 ? -21.837 1.850 52.306 1.00 76.88 237 LYS A C 1
ATOM 1960 O O . LYS A 1 237 ? -21.182 0.809 52.314 1.00 76.88 237 LYS A O 1
ATOM 1965 N N . PHE A 1 238 ? -21.645 2.849 53.164 1.00 75.44 238 PHE A N 1
ATOM 1966 C CA . PHE A 1 238 ? -20.815 2.685 54.348 1.00 75.44 238 PHE A CA 1
ATOM 1967 C C . PHE A 1 238 ? -21.442 1.563 55.176 1.00 75.44 238 PHE A C 1
ATOM 1969 O O . PHE A 1 238 ? -22.533 1.718 55.725 1.00 75.44 238 PHE A O 1
ATOM 1976 N N . ILE A 1 239 ? -20.812 0.390 55.160 1.00 74.50 239 ILE A N 1
ATOM 1977 C CA . ILE A 1 239 ? -21.181 -0.719 56.031 1.00 74.50 239 ILE A CA 1
ATOM 1978 C C . ILE A 1 239 ? -20.320 -0.526 57.275 1.00 74.50 239 ILE A C 1
ATOM 1980 O O . ILE A 1 239 ? -19.100 -0.699 57.170 1.00 74.50 239 ILE A O 1
ATOM 1984 N N . PRO A 1 240 ? -20.918 -0.155 58.421 1.00 73.75 240 PRO A N 1
ATOM 1985 C CA . PRO A 1 240 ? -20.179 -0.046 59.666 1.00 73.75 240 PRO A CA 1
ATOM 1986 C C . PRO A 1 240 ? -19.432 -1.350 59.932 1.00 73.75 240 PRO A C 1
ATOM 1988 O O . PRO A 1 240 ? -19.983 -2.429 59.699 1.00 73.75 240 PRO A O 1
ATOM 1991 N N . PHE A 1 241 ? -18.193 -1.257 60.411 1.00 71.69 241 PHE A N 1
ATOM 1992 C CA . PHE A 1 241 ? -17.301 -2.404 60.598 1.00 71.69 241 PHE A CA 1
ATOM 1993 C C . PHE A 1 241 ? -17.967 -3.570 61.347 1.00 71.69 241 PHE A C 1
ATOM 1995 O O . PHE A 1 241 ? -17.876 -4.716 60.915 1.00 71.69 241 PHE A O 1
ATOM 2002 N N . TYR A 1 242 ? -18.746 -3.270 62.389 1.00 71.69 242 TYR A N 1
ATOM 2003 C CA . TYR A 1 242 ? -19.453 -4.272 63.187 1.00 71.69 242 TYR A CA 1
ATOM 2004 C C . TYR A 1 242 ? -20.494 -5.089 62.397 1.00 71.69 242 TYR A C 1
ATOM 2006 O O . TYR A 1 242 ? -20.766 -6.224 62.763 1.00 71.69 242 TYR A O 1
ATOM 2014 N N . LYS A 1 243 ? -21.042 -4.567 61.287 1.00 74.50 243 LYS A N 1
ATOM 2015 C CA . LYS A 1 243 ? -21.951 -5.316 60.391 1.00 74.50 243 LYS A CA 1
ATOM 2016 C C . LYS A 1 243 ? -21.216 -6.179 59.363 1.00 74.50 243 LYS A C 1
ATOM 2018 O O . LYS A 1 243 ? -21.854 -6.973 58.680 1.00 74.50 243 LYS A O 1
ATOM 2023 N N . LYS A 1 244 ? -19.897 -6.005 59.213 1.00 71.88 244 LYS A N 1
ATOM 2024 C CA . LYS A 1 244 ? -19.049 -6.878 58.382 1.00 71.88 244 LYS A CA 1
ATOM 2025 C C . LYS A 1 244 ? -18.609 -8.137 59.136 1.00 71.88 244 LYS A C 1
ATOM 2027 O O . LYS A 1 244 ? -18.124 -9.079 58.513 1.00 71.88 244 LYS A O 1
ATOM 2032 N N . LEU A 1 245 ? -18.757 -8.155 60.461 1.00 71.38 245 LEU A N 1
ATOM 2033 C CA . LEU A 1 245 ? -18.442 -9.305 61.298 1.00 71.38 245 LEU A CA 1
ATOM 2034 C C . LEU A 1 245 ? -19.655 -10.238 61.341 1.00 71.38 245 LEU A C 1
ATOM 2036 O O . LEU A 1 245 ? -20.719 -9.847 61.804 1.00 71.38 245 LEU A O 1
ATOM 2040 N N . LEU A 1 246 ? -19.486 -11.469 60.850 1.00 69.62 246 LEU A N 1
ATOM 2041 C CA . LEU A 1 246 ? -20.503 -12.519 60.984 1.00 69.62 246 LEU A CA 1
ATOM 2042 C C . LEU A 1 246 ? -20.652 -12.953 62.450 1.00 69.62 246 LEU A C 1
ATOM 2044 O O . LEU A 1 246 ? -21.772 -13.125 62.901 1.00 69.62 246 LEU A O 1
ATOM 2048 N N . ASN A 1 247 ? -19.528 -13.066 63.172 1.00 75.00 247 ASN A N 1
ATOM 2049 C CA . ASN A 1 247 ? -19.418 -13.364 64.604 1.00 75.00 247 ASN A CA 1
ATOM 2050 C C . ASN A 1 247 ? -18.218 -12.601 65.190 1.00 75.00 247 ASN A C 1
ATOM 2052 O O . ASN A 1 247 ? -17.213 -12.408 64.496 1.00 75.00 247 ASN A O 1
ATOM 2056 N N . PHE A 1 248 ? -18.308 -12.193 66.458 1.00 72.62 248 PHE A N 1
ATOM 2057 C CA . PHE A 1 248 ? -17.257 -11.429 67.146 1.00 72.62 248 PHE A CA 1
ATOM 2058 C C . PHE A 1 248 ? -15.976 -12.252 67.362 1.00 72.62 248 PHE A C 1
ATOM 2060 O O . PHE A 1 248 ? -14.878 -11.706 67.286 1.00 72.62 248 PHE A O 1
ATOM 2067 N N . ASP A 1 249 ? -16.104 -13.573 67.509 1.00 72.75 249 ASP A N 1
ATOM 2068 C CA . ASP A 1 249 ? -14.971 -14.487 67.707 1.00 72.75 249 ASP A CA 1
ATOM 2069 C C . ASP A 1 249 ? -13.983 -14.465 66.533 1.00 72.75 249 ASP A C 1
ATOM 2071 O O . ASP A 1 249 ? -12.771 -14.544 66.721 1.00 72.75 249 ASP A O 1
ATOM 2075 N N . ASN A 1 250 ? -14.474 -14.241 65.309 1.00 68.38 250 ASN A N 1
ATOM 2076 C CA . ASN A 1 250 ? -13.627 -14.134 64.119 1.00 68.38 250 ASN A CA 1
ATOM 2077 C C . ASN A 1 250 ? -12.745 -12.874 64.117 1.00 68.38 250 ASN A C 1
ATOM 2079 O O . ASN A 1 250 ? -11.795 -12.805 63.341 1.00 68.38 250 ASN A O 1
ATOM 2083 N N . LEU A 1 251 ? -13.046 -11.872 64.950 1.00 72.94 251 LEU A N 1
ATOM 2084 C CA . LEU A 1 251 ? -12.211 -10.681 65.096 1.00 72.94 251 LEU A CA 1
ATOM 2085 C C . LEU A 1 251 ? -10.930 -10.985 65.879 1.00 72.94 251 LEU A C 1
ATOM 2087 O O . LEU A 1 251 ? -9.908 -10.372 65.607 1.00 72.94 251 LEU A O 1
ATOM 2091 N N . LEU A 1 252 ? -10.969 -11.930 66.823 1.00 73.62 252 LEU A N 1
ATOM 2092 C CA . LEU A 1 252 ? -9.831 -12.254 67.690 1.00 73.62 252 LEU A CA 1
ATOM 2093 C C . LEU A 1 252 ? -8.705 -12.979 66.942 1.00 73.62 252 LEU A C 1
ATOM 2095 O O . LEU A 1 252 ? -7.539 -12.832 67.302 1.00 73.62 252 LEU A O 1
ATOM 2099 N N . PHE A 1 253 ? -9.043 -13.723 65.886 1.00 78.19 253 PHE A N 1
ATOM 2100 C CA . PHE A 1 253 ? -8.090 -14.573 65.165 1.00 78.19 253 PHE A CA 1
ATOM 2101 C C . PHE A 1 253 ? -7.713 -14.046 63.772 1.00 78.19 253 PHE A C 1
ATOM 2103 O O . PHE A 1 253 ? -6.686 -14.440 63.218 1.00 78.19 253 PHE A O 1
ATOM 2110 N N . ASP A 1 254 ? -8.498 -13.131 63.194 1.00 78.94 254 ASP A N 1
ATOM 2111 C CA . ASP A 1 254 ? -8.258 -12.610 61.846 1.00 78.94 254 ASP A CA 1
ATOM 2112 C C . ASP A 1 254 ? -7.405 -11.333 61.884 1.00 78.94 254 ASP A C 1
ATOM 2114 O O . ASP A 1 254 ? -7.891 -10.205 62.023 1.00 78.94 254 ASP A O 1
ATOM 2118 N N . ARG A 1 255 ? -6.088 -11.520 61.736 1.00 79.12 255 ARG A N 1
ATOM 2119 C CA . ARG A 1 255 ? -5.069 -10.458 61.809 1.00 79.12 255 ARG A CA 1
ATOM 2120 C C . ARG A 1 255 ? -5.358 -9.271 60.882 1.00 79.12 255 ARG A C 1
ATOM 2122 O O . ARG A 1 255 ? -5.031 -8.140 61.241 1.00 79.12 255 ARG A O 1
ATOM 2129 N N . LYS A 1 256 ? -5.991 -9.501 59.724 1.00 80.44 256 LYS A N 1
ATOM 2130 C CA . LYS A 1 256 ? -6.356 -8.434 58.775 1.00 80.44 256 LYS A CA 1
ATOM 2131 C C . LYS A 1 256 ? -7.486 -7.559 59.318 1.00 80.44 256 LYS A C 1
ATOM 2133 O O . LYS A 1 256 ? -7.384 -6.338 59.266 1.00 80.44 256 LYS A O 1
ATOM 2138 N N . LYS A 1 257 ? -8.514 -8.160 59.924 1.00 79.31 257 LYS A N 1
ATOM 2139 C CA . LYS A 1 257 ? -9.637 -7.421 60.530 1.00 79.31 257 LYS A CA 1
ATOM 2140 C C . LYS A 1 257 ? -9.218 -6.653 61.780 1.00 79.31 257 LYS A C 1
ATOM 2142 O O . LYS A 1 257 ? -9.705 -5.549 61.999 1.00 79.31 257 LYS A O 1
ATOM 2147 N N . ILE A 1 258 ? -8.279 -7.195 62.561 1.00 80.50 258 ILE A N 1
ATOM 2148 C CA . ILE A 1 258 ? -7.670 -6.487 63.700 1.00 80.50 258 ILE A CA 1
ATOM 2149 C C . ILE A 1 258 ? -6.901 -5.254 63.219 1.00 80.50 258 ILE A C 1
ATOM 2151 O O . ILE A 1 258 ? -7.013 -4.187 63.821 1.00 80.50 258 ILE A O 1
ATOM 2155 N N . GLN A 1 259 ? -6.128 -5.384 62.136 1.00 79.69 259 GLN A N 1
ATOM 2156 C CA . GLN A 1 259 ? -5.423 -4.250 61.539 1.00 79.69 259 GLN A CA 1
ATOM 2157 C C . GLN A 1 259 ? -6.398 -3.198 61.004 1.00 79.69 259 GLN A C 1
ATOM 2159 O O . GLN A 1 259 ? -6.226 -2.029 61.331 1.00 79.69 259 GLN A O 1
ATOM 2164 N N . GLU A 1 260 ? -7.451 -3.596 60.284 1.00 79.38 260 GLU A N 1
ATOM 2165 C CA . GLU A 1 260 ? -8.498 -2.675 59.817 1.00 79.38 260 GLU A CA 1
ATOM 2166 C C . GLU A 1 260 ? -9.183 -1.938 60.982 1.00 79.38 260 GLU A C 1
ATOM 2168 O O . GLU A 1 260 ? -9.328 -0.715 60.942 1.00 79.38 260 GLU A O 1
ATOM 2173 N N . TYR A 1 261 ? -9.536 -2.649 62.059 1.00 77.38 261 TYR A N 1
ATOM 2174 C CA . TYR A 1 261 ? -10.125 -2.058 63.265 1.00 77.38 261 TYR A CA 1
ATOM 2175 C C . TYR A 1 261 ? -9.171 -1.071 63.952 1.00 77.38 261 TYR A C 1
ATOM 2177 O O . TYR A 1 261 ? -9.572 0.043 64.291 1.00 77.38 261 TYR A O 1
ATOM 2185 N N . LYS A 1 262 ? -7.883 -1.428 64.077 1.00 77.38 262 LYS A N 1
ATOM 2186 C CA . LYS A 1 262 ? -6.836 -0.519 64.571 1.00 77.38 262 LYS A CA 1
ATOM 2187 C C . LYS A 1 262 ? -6.721 0.728 63.698 1.00 77.38 262 LYS A C 1
ATOM 2189 O O . LYS A 1 262 ? -6.666 1.827 64.233 1.00 77.38 262 LYS A O 1
ATOM 2194 N N . THR A 1 263 ? -6.712 0.588 62.374 1.00 79.50 263 THR A N 1
ATOM 2195 C CA . THR A 1 263 ? -6.660 1.752 61.476 1.00 79.50 263 THR A CA 1
ATOM 2196 C C . THR A 1 263 ? -7.919 2.610 61.549 1.00 79.50 263 THR A C 1
ATOM 2198 O O . THR A 1 263 ? -7.824 3.814 61.362 1.00 79.50 263 THR A O 1
ATOM 2201 N N . MET A 1 264 ? -9.084 2.039 61.869 1.00 72.81 264 MET A N 1
ATOM 2202 C CA . MET A 1 264 ? -10.313 2.812 62.062 1.00 72.81 264 MET A CA 1
ATOM 2203 C C . MET A 1 264 ? -10.304 3.613 63.368 1.00 72.81 264 MET A C 1
ATOM 2205 O O . MET A 1 264 ? -10.694 4.772 63.351 1.00 72.81 264 MET A O 1
ATOM 2209 N N . ILE A 1 265 ? -9.847 3.015 64.474 1.00 75.44 265 ILE A N 1
ATOM 2210 C CA . ILE A 1 265 ? -9.794 3.679 65.789 1.00 75.44 265 ILE A CA 1
ATOM 2211 C C . ILE A 1 265 ? -8.675 4.718 65.847 1.00 75.44 265 ILE A C 1
ATOM 2213 O O . ILE A 1 265 ? -8.887 5.829 66.314 1.00 75.44 265 ILE A O 1
ATOM 2217 N N . PHE A 1 266 ? -7.481 4.358 65.375 1.00 71.44 266 PHE A N 1
ATOM 2218 C CA . PHE A 1 266 ? -6.289 5.201 65.501 1.00 71.44 266 PHE A CA 1
ATOM 2219 C C . PHE A 1 266 ? -6.021 6.060 64.256 1.00 71.44 266 PHE A C 1
ATOM 2221 O O . PHE A 1 266 ? -5.186 6.960 64.291 1.00 71.44 266 PHE A O 1
ATOM 2228 N N . GLY A 1 267 ? -6.694 5.790 63.133 1.00 61.47 267 GLY A N 1
ATOM 2229 C CA . GLY A 1 267 ? -6.581 6.593 61.911 1.00 61.47 267 GLY A CA 1
ATOM 2230 C C . GLY A 1 267 ? -7.471 7.834 61.912 1.00 61.47 267 GLY A C 1
ATOM 2231 O O . GLY A 1 267 ? -7.127 8.812 61.251 1.00 61.47 267 GLY A O 1
ATOM 2232 N N . SER A 1 268 ? -8.570 7.847 62.676 1.00 54.97 268 SER A N 1
ATOM 2233 C CA . SER A 1 268 ? -9.408 9.044 62.834 1.00 54.97 268 SER A CA 1
ATOM 2234 C C . SER A 1 268 ? -8.675 10.177 63.552 1.00 54.97 268 SER A C 1
ATOM 2236 O O . SER A 1 268 ? -8.852 11.327 63.177 1.00 54.97 268 SER A O 1
ATOM 2238 N N . GLU A 1 269 ? -7.782 9.873 64.498 1.00 54.53 269 GLU A N 1
ATOM 2239 C CA . GLU A 1 269 ? -6.992 10.899 65.199 1.00 54.53 269 GLU A CA 1
ATOM 2240 C C . GLU A 1 269 ? -5.973 11.603 64.284 1.00 54.53 269 GLU A C 1
ATOM 2242 O O . GLU A 1 269 ? -5.636 12.753 64.524 1.00 54.53 269 GLU A O 1
ATOM 2247 N N . LYS A 1 270 ? -5.507 10.955 63.203 1.00 53.81 270 LYS A N 1
ATOM 2248 C CA . LYS A 1 270 ? -4.514 11.536 62.273 1.00 53.81 270 LYS A CA 1
ATOM 2249 C C . LYS A 1 270 ? -5.111 12.179 61.021 1.00 53.81 270 LYS A C 1
ATOM 2251 O O . LYS A 1 270 ? -4.451 13.013 60.407 1.00 53.81 270 LYS A O 1
ATOM 2256 N N . ASN A 1 271 ? -6.320 11.786 60.620 1.00 50.69 271 ASN A N 1
ATOM 2257 C CA . ASN A 1 271 ? -6.939 12.279 59.385 1.00 50.69 271 ASN A CA 1
ATOM 2258 C C . ASN A 1 271 ? -7.822 13.517 59.595 1.00 50.69 271 ASN A C 1
ATOM 2260 O O . ASN A 1 271 ? -7.949 14.299 58.658 1.00 50.69 271 ASN A O 1
ATOM 2264 N N . ILE A 1 272 ? -8.369 13.729 60.799 1.00 52.97 272 ILE A N 1
ATOM 2265 C CA . ILE A 1 272 ? -9.179 14.922 61.114 1.00 52.97 272 ILE A CA 1
ATOM 2266 C C . ILE A 1 272 ? -8.310 16.193 61.096 1.00 52.97 272 ILE A C 1
ATOM 2268 O O . ILE A 1 272 ? -8.749 17.235 60.632 1.00 52.97 272 ILE A O 1
ATOM 2272 N N . GLU A 1 273 ? -7.040 16.120 61.508 1.00 56.56 273 GLU A N 1
ATOM 2273 C CA . GLU A 1 273 ? -6.188 17.319 61.564 1.00 56.56 273 GLU A CA 1
ATOM 2274 C C . GLU A 1 273 ? -5.642 17.781 60.204 1.00 56.56 273 GLU A C 1
ATOM 2276 O O . GLU A 1 273 ? -5.329 18.955 60.062 1.00 56.56 273 GLU A O 1
ATOM 2281 N N . LYS A 1 274 ? -5.501 16.904 59.198 1.00 52.84 274 LYS A N 1
ATOM 2282 C CA . LYS A 1 274 ? -4.876 17.275 57.908 1.00 52.84 274 LYS A CA 1
ATOM 2283 C C . LYS A 1 274 ? -5.857 17.460 56.756 1.00 52.84 274 LYS A C 1
ATOM 2285 O O . LYS A 1 274 ? -5.713 18.426 56.018 1.00 52.84 274 LYS A O 1
ATOM 2290 N N . MET A 1 275 ? -6.839 16.569 56.596 1.00 50.88 275 MET A N 1
ATOM 2291 C CA . MET A 1 275 ? -7.798 16.696 55.489 1.00 50.88 275 MET A CA 1
ATOM 2292 C C . MET A 1 275 ? -8.743 17.881 55.691 1.00 50.88 275 MET A C 1
ATOM 2294 O O . MET A 1 275 ? -8.958 18.631 54.746 1.00 50.88 275 MET A O 1
ATOM 2298 N N . ASP A 1 276 ? -9.239 18.103 56.913 1.00 58.56 276 ASP A N 1
ATOM 2299 C CA . ASP A 1 276 ? -10.192 19.190 57.161 1.00 58.56 276 ASP A CA 1
ATOM 2300 C C . ASP A 1 276 ? -9.523 20.574 57.053 1.00 58.56 276 ASP A C 1
ATOM 2302 O O . ASP A 1 276 ? -10.126 21.500 56.517 1.00 58.56 276 ASP A O 1
ATOM 2306 N N . LEU A 1 277 ? -8.249 20.710 57.454 1.00 57.69 277 LEU A N 1
ATOM 2307 C CA . LEU A 1 277 ? -7.491 21.957 57.269 1.00 57.69 277 LEU A CA 1
ATOM 2308 C C . LEU A 1 277 ? -7.191 22.244 55.793 1.00 57.69 277 LEU A C 1
ATOM 2310 O O . LEU A 1 277 ? -7.376 23.376 55.347 1.00 57.69 277 LEU A O 1
ATOM 2314 N N . ASP A 1 278 ? -6.746 21.247 55.026 1.00 63.56 278 ASP A N 1
ATOM 2315 C CA . ASP A 1 278 ? -6.410 21.444 53.612 1.00 63.56 278 ASP A CA 1
ATOM 2316 C C . ASP A 1 278 ? -7.668 21.702 52.763 1.00 63.56 278 ASP A C 1
ATOM 2318 O O . ASP A 1 278 ? -7.660 22.578 51.890 1.00 63.56 278 ASP A O 1
ATOM 2322 N N . ASP A 1 279 ? -8.777 21.011 53.043 1.00 71.19 279 ASP A N 1
ATOM 2323 C CA . ASP A 1 279 ? -10.054 21.229 52.359 1.00 71.19 279 ASP A CA 1
ATOM 2324 C C . ASP A 1 279 ? -10.673 22.590 52.728 1.00 71.19 279 ASP A C 1
ATOM 2326 O O . ASP A 1 279 ? -11.176 23.293 51.846 1.00 71.19 279 ASP A O 1
ATOM 2330 N N . GLU A 1 280 ? -10.571 23.036 53.986 1.00 66.69 280 GLU A N 1
ATOM 2331 C CA . GLU A 1 280 ? -11.055 24.355 54.417 1.00 66.69 280 GLU A CA 1
ATOM 2332 C C . GLU A 1 280 ? -10.201 25.500 53.845 1.00 66.69 280 GLU A C 1
ATOM 2334 O O . GLU A 1 280 ? -10.739 26.499 53.353 1.00 66.69 280 GLU A O 1
ATOM 2339 N N . VAL A 1 281 ? -8.874 25.338 53.792 1.00 69.25 281 VAL A N 1
ATOM 2340 C CA . VAL A 1 281 ? -7.963 26.291 53.135 1.00 69.25 281 VAL A CA 1
ATOM 2341 C C . VAL A 1 281 ? -8.265 26.391 51.639 1.00 69.25 281 VAL A C 1
ATOM 2343 O O . VAL A 1 281 ? -8.386 27.502 51.108 1.00 69.25 281 VAL A O 1
ATOM 2346 N N . ASN A 1 282 ? -8.459 25.262 50.954 1.00 73.06 282 ASN A N 1
ATOM 2347 C CA . ASN A 1 282 ? -8.808 25.245 49.533 1.00 73.06 282 ASN A CA 1
ATOM 2348 C C . ASN A 1 282 ? -10.184 25.872 49.268 1.00 73.06 282 ASN A C 1
ATOM 2350 O O . ASN A 1 282 ? -10.343 26.635 48.308 1.00 73.06 282 ASN A O 1
ATOM 2354 N N . PHE A 1 283 ? -11.163 25.641 50.145 1.00 72.75 283 PHE A N 1
ATOM 2355 C CA . PHE A 1 283 ? -12.487 26.255 50.049 1.00 72.75 283 PHE A CA 1
ATOM 2356 C C . PHE A 1 283 ? -12.433 27.780 50.253 1.00 72.75 283 PHE A C 1
ATOM 2358 O O . PHE A 1 283 ? -13.065 28.542 49.512 1.00 72.75 283 PHE A O 1
ATOM 2365 N N . ILE A 1 284 ? -11.625 28.262 51.205 1.00 71.94 284 ILE A N 1
ATOM 2366 C CA . ILE A 1 284 ? -11.396 29.697 51.433 1.00 71.94 284 ILE A CA 1
ATOM 2367 C C . ILE A 1 284 ? -10.691 30.341 50.228 1.00 71.94 284 ILE A C 1
ATOM 2369 O O . ILE A 1 284 ? -11.063 31.447 49.817 1.00 71.94 284 ILE A O 1
ATOM 2373 N N . LEU A 1 285 ? -9.705 29.662 49.631 1.00 74.50 285 LEU A N 1
ATOM 2374 C CA . LEU A 1 285 ? -8.993 30.140 48.442 1.00 74.50 285 LEU A CA 1
ATOM 2375 C C . LEU A 1 285 ? -9.915 30.235 47.219 1.00 74.50 285 LEU A C 1
ATOM 2377 O O . LEU A 1 285 ? -9.943 31.282 46.565 1.00 74.50 285 LEU A O 1
ATOM 2381 N N . GLN A 1 286 ? -10.735 29.212 46.959 1.00 72.94 286 GLN A N 1
ATOM 2382 C CA . GLN A 1 286 ? -11.734 29.247 45.884 1.00 72.94 286 GLN A CA 1
ATOM 2383 C C . GLN A 1 286 ? -12.768 30.358 46.099 1.00 72.94 286 GLN A C 1
ATOM 2385 O O . GLN A 1 286 ? -13.117 31.075 45.160 1.00 72.94 286 GLN A O 1
ATOM 2390 N N . ARG A 1 287 ? -13.224 30.579 47.339 1.00 71.50 287 ARG A N 1
ATOM 2391 C CA . ARG A 1 287 ? -14.169 31.662 47.649 1.00 71.50 287 ARG A CA 1
ATOM 2392 C C . ARG A 1 287 ? -13.555 33.047 47.433 1.00 71.50 287 ARG A C 1
ATOM 2394 O O . ARG A 1 287 ? -14.241 33.944 46.942 1.00 71.50 287 ARG A O 1
ATOM 2401 N N . LYS A 1 288 ? -12.267 33.235 47.748 1.00 71.62 288 LYS A N 1
ATOM 2402 C CA . LYS A 1 288 ? -11.541 34.481 47.445 1.00 71.62 288 LYS A CA 1
ATOM 2403 C C . LYS A 1 288 ? -11.372 34.696 45.941 1.00 71.62 288 LYS A C 1
ATOM 2405 O O . LYS A 1 288 ? -11.616 35.811 45.485 1.00 71.62 288 LYS A O 1
ATOM 2410 N N . GLN A 1 289 ? -11.021 33.659 45.179 1.00 72.94 289 GLN A N 1
ATOM 2411 C CA . GLN A 1 289 ? -10.908 33.741 43.718 1.00 72.94 289 GLN A CA 1
ATOM 2412 C C . GLN A 1 289 ? -12.254 34.064 43.063 1.00 72.94 289 GLN A C 1
ATOM 2414 O O . GLN A 1 289 ? -12.335 35.001 42.274 1.00 72.94 289 GLN A O 1
ATOM 2419 N N . ASN A 1 290 ? -13.331 33.385 43.459 1.00 72.00 290 ASN A N 1
ATOM 2420 C CA . ASN A 1 290 ? -14.670 33.639 42.925 1.00 72.00 290 ASN A CA 1
ATOM 2421 C C . ASN A 1 290 ? -15.184 35.040 43.290 1.00 72.00 290 ASN A C 1
ATOM 2423 O O . ASN A 1 290 ? -15.749 35.731 42.444 1.00 72.00 290 ASN A O 1
ATOM 2427 N N . ASN A 1 291 ? -14.917 35.520 44.511 1.00 70.12 291 ASN A N 1
ATOM 2428 C CA . ASN A 1 291 ? -15.233 36.898 44.892 1.00 70.12 291 ASN A CA 1
ATOM 2429 C C . ASN A 1 291 ? -14.405 37.924 44.102 1.00 70.12 291 ASN A C 1
ATOM 2431 O O . ASN A 1 291 ? -14.936 38.966 43.722 1.00 70.12 291 ASN A O 1
ATOM 2435 N N . PHE A 1 292 ? -13.129 37.648 43.829 1.00 73.62 292 PHE A N 1
ATOM 2436 C CA . PHE A 1 292 ? -12.275 38.516 43.016 1.00 73.62 292 PHE A CA 1
ATOM 2437 C C . PHE A 1 292 ? -12.747 38.578 41.557 1.00 73.62 292 PHE A C 1
ATOM 2439 O O . PHE A 1 292 ? -12.888 39.669 41.010 1.00 73.62 292 PHE A O 1
ATOM 2446 N N . ILE A 1 293 ? -13.086 37.430 40.967 1.00 68.88 293 ILE A N 1
ATOM 2447 C CA . ILE A 1 293 ? -13.648 37.333 39.614 1.00 68.88 293 ILE A CA 1
ATOM 2448 C C . ILE A 1 293 ? -14.997 38.059 39.544 1.00 68.88 293 ILE A C 1
ATOM 2450 O O . ILE A 1 293 ? -15.197 38.861 38.640 1.00 68.88 293 ILE A O 1
ATOM 2454 N N . SER A 1 294 ? -15.886 37.884 40.530 1.00 64.12 294 SER A N 1
ATOM 2455 C CA . SER A 1 294 ? -17.171 38.604 40.563 1.00 64.12 294 SER A CA 1
ATOM 2456 C C . SER A 1 294 ? -17.001 40.128 40.655 1.00 64.12 294 SER A C 1
ATOM 2458 O O . SER A 1 294 ? -17.722 40.874 39.996 1.00 64.12 294 SER A O 1
ATOM 2460 N N . LYS A 1 295 ? -16.004 40.609 41.413 1.00 70.81 295 LYS A N 1
ATOM 2461 C CA . LYS A 1 295 ? -15.674 42.039 41.511 1.00 70.81 295 LYS A CA 1
ATOM 2462 C C . LYS A 1 295 ? -15.048 42.588 40.232 1.00 70.81 295 LYS A C 1
ATOM 2464 O O . LYS A 1 295 ? -15.268 43.753 39.925 1.00 70.81 295 LYS A O 1
ATOM 2469 N N . LEU A 1 296 ? -14.273 41.781 39.507 1.00 66.81 296 LEU A N 1
ATOM 2470 C CA . LEU A 1 296 ? -13.735 42.143 38.194 1.00 66.81 296 LEU A CA 1
ATOM 2471 C C . LEU A 1 296 ? -14.847 42.222 37.148 1.00 66.81 296 LEU A C 1
ATOM 2473 O O . LEU A 1 296 ? -14.950 43.228 36.458 1.00 66.81 296 LEU A O 1
ATOM 2477 N N . VAL A 1 297 ? -15.717 41.213 37.080 1.00 67.94 297 VAL A N 1
ATOM 2478 C CA . VAL A 1 297 ? -16.844 41.178 36.137 1.00 67.94 297 VAL A CA 1
ATOM 2479 C C . VAL A 1 297 ? -17.791 42.363 36.361 1.00 67.94 297 VAL A C 1
ATOM 2481 O O . VAL A 1 297 ? -18.136 43.037 35.400 1.00 67.94 297 VAL A O 1
ATOM 2484 N N . ASN A 1 298 ? -18.104 42.713 37.613 1.00 65.06 298 ASN A N 1
ATOM 2485 C CA . ASN A 1 298 ? -18.931 43.888 37.940 1.00 65.06 298 ASN A CA 1
ATOM 2486 C C . ASN A 1 298 ? -18.243 45.248 37.717 1.00 65.06 298 ASN A C 1
ATOM 2488 O O . ASN A 1 298 ? -18.872 46.281 37.914 1.00 65.06 298 ASN A O 1
ATOM 2492 N N . LYS A 1 299 ? -16.945 45.273 37.396 1.00 68.44 299 LYS A N 1
ATOM 2493 C CA . LYS A 1 299 ? -16.201 46.505 37.085 1.00 68.44 299 LYS A CA 1
ATOM 2494 C C . LYS A 1 299 ? -16.012 46.702 35.575 1.00 68.44 299 LYS A C 1
ATOM 2496 O O . LYS A 1 299 ? -15.622 47.788 35.159 1.00 68.44 299 LYS A O 1
ATOM 2501 N N . PHE A 1 300 ? -16.245 45.651 34.785 1.00 57.59 300 PHE A N 1
ATOM 2502 C CA . PHE A 1 300 ? -16.114 45.639 33.324 1.00 57.59 300 PHE A CA 1
ATOM 2503 C C . PHE A 1 300 ? -17.459 45.517 32.582 1.00 57.59 300 PHE A C 1
ATOM 2505 O O . PHE A 1 300 ? -17.471 45.639 31.358 1.00 57.59 300 PHE A O 1
ATOM 2512 N N . LEU A 1 301 ? -18.562 45.304 33.306 1.00 49.50 301 LEU A N 1
ATOM 2513 C CA . LEU A 1 301 ? -19.947 45.519 32.864 1.00 49.50 301 LEU A CA 1
ATOM 2514 C C . LEU A 1 301 ? -20.463 46.833 33.452 1.00 49.50 301 LEU A C 1
ATOM 2516 O O . LEU A 1 301 ? -21.210 47.529 32.733 1.00 49.50 301 LEU A O 1
#

Radius of gyration: 44.75 Å; chains: 1; bounding box: 68×86×147 Å

Sequence (301 aa):
MKRIRNKKFETSAAYYVYDEKEIDINYIQDYIPPSISTGMEAEEEKEIHLKEIISGKKEKIPIPLIEYTENKEEENLFKRGKEYIKYTEDVPNEYILDDEDIEFCKINNIPDTELIKRYSSGSEDFIINYLQPAMLKFNDDSSFNPYVCFRKQIIKTGRRTRRSEISCIDKMKRLHSEFTIINNIYNSSLNMLETESDLYKTKYQILSTATKAMLGTSSKKRKSIYRSVLGIQKPTKFIPFYKKLLNFDNLLFDRKKIQEYKTMIFGSEKNIEKMDLDDEVNFILQRKQNNFISKLVNKFL

Organism: NCBI:txid1176355

pLDDT: mean 76.11, std 13.74, range [43.5, 98.31]